Protein AF-A0A4U5MUI9-F1 (afdb_monomer_lite)

Secondary structure (DSSP, 8-state):
---GGGG--HHHHHHHHHHHHHHHHHHT-TTS-HHHHHHHHHHHHHHHHHH-HHHHHHHTTSEETTTEEHHHHHHHHHHHHHTTTHHHH--BTTB-HHHHHHHHHHTT---HHHHHHHHHHHHHHHHHHH-TTS-HHHHHHHHHHHHHHHHHH-GGGHHHHHT-EETTTEEHHHHHHHHHHHHHHHTTTGGG---TT-SS-HHHHHHHHHHT-GGG---HHHHHHHHHHHHHHHHHHHT-TTS-HHHHHHHHHHHHHHHHHHHGGGHHHHHT-EE-GGGT-EEHHHHHHHHHHHHHS--PPP----PPPPPPPP-----------------

pLDDT: mean 87.04, std 17.74, range [27.86, 98.44]

Sequence (331 aa):
MVNISLQLTGEEAIEWHAILDECNATSHNASMTSDDIVVQCSSEIKLFFKKFPDCNEKFRYFMIGGWGDFSGLFQVSIWINADFAESVIIVENGKCKLEEAILEFEATISEQSEKDALEELRAEISFCVNDASLSYEEKMANISLTFINFFKLHAAWEADIRGIDIPGFGSIDAFLDVSMQFYRIANFDELFVVSPGETDCELVVDLTAEMNNAKYNFSRSEKTMLTDFINNIRVLIAGNASLSIEAKIKAVVYQYSQLMMTGSFLKFRLREFSIGASFDFGTFGDLIDASDFGSRFPRRAPRRRAQPRPPLPCRATALLLPRSSRSSTAT

Foldseek 3Di:
DDPCLVVDDDPLNVLSVVLVVVLVVLVPDPVDDPLRSLLVSLVSVVVSCVVPVVCCLVAQFPDDPPPGGSVVSNLSNLLSLLVVLLQQLDDDPLAGLLLVLLVVVLVVDDDVVVNVLSVVLSVQLSVLSPPPVDDPLRSLLSNLVSLVVSCVVVVVCNVVQQQGARPPRGGVVSSSSNSLLSNLVVCLVQQQDADVPGLGGQVLVQLVVLLPDVVVVDDPVRSVLSVVLSVQLRCVRSVCVPDDSLRSLVSNLVSVVVSCVPPVVCVSSQQQRATPVVSPSGGVVSSNSSNVVCVVVPPDPPPDPPDPPDDDPPPDDDDDDDDDDDDDDDD

Structure (mmCIF, N/CA/C/O backbone):
data_AF-A0A4U5MUI9-F1
#
_entry.id   AF-A0A4U5MUI9-F1
#
loop_
_atom_site.group_PDB
_atom_site.id
_atom_site.type_symbol
_atom_site.label_atom_id
_atom_site.label_alt_id
_atom_site.label_comp_id
_atom_site.label_asym_id
_atom_site.label_entity_id
_atom_site.label_seq_id
_atom_site.pdbx_PDB_ins_code
_atom_site.Cartn_x
_atom_site.Cartn_y
_atom_site.Cartn_z
_atom_site.occupancy
_atom_site.B_iso_or_equiv
_atom_site.auth_seq_id
_atom_site.auth_comp_id
_atom_site.auth_asym_id
_atom_site.auth_atom_id
_atom_site.pdbx_PDB_model_num
ATOM 1 N N . MET A 1 1 ? -4.652 -27.985 -5.995 1.00 39.81 1 MET A N 1
ATOM 2 C CA . MET A 1 1 ? -4.719 -26.702 -5.265 1.00 39.81 1 MET A CA 1
ATOM 3 C C . MET A 1 1 ? -3.552 -26.682 -4.299 1.00 39.81 1 MET A C 1
ATOM 5 O O . MET A 1 1 ? -3.401 -27.670 -3.590 1.00 39.81 1 MET A O 1
ATOM 9 N N . VAL A 1 2 ? -2.690 -25.662 -4.319 1.00 47.56 2 VAL A N 1
ATOM 10 C CA . VAL A 1 2 ? -1.573 -25.598 -3.364 1.00 47.56 2 VAL A CA 1
ATOM 11 C C . VAL A 1 2 ? -2.121 -25.015 -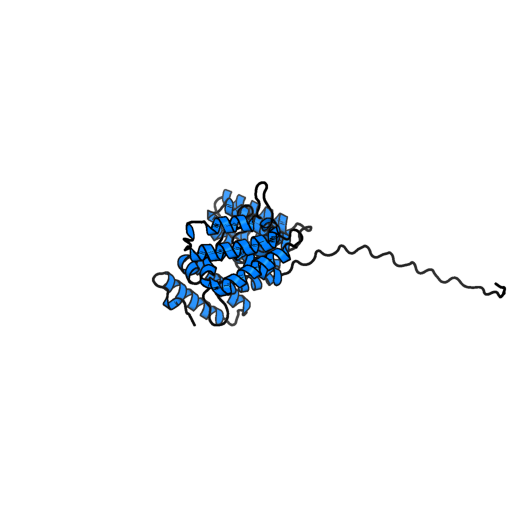2.069 1.00 47.56 2 VAL A C 1
ATOM 13 O O . VAL A 1 2 ? -2.179 -23.806 -1.902 1.00 47.56 2 VAL A O 1
ATOM 16 N N . ASN A 1 3 ? -2.581 -25.888 -1.176 1.00 67.88 3 ASN A N 1
ATOM 17 C CA . ASN A 1 3 ? -2.734 -25.503 0.215 1.00 67.88 3 ASN A CA 1
ATOM 18 C C . ASN A 1 3 ? -1.320 -25.311 0.786 1.00 67.88 3 ASN A C 1
ATOM 20 O O . ASN A 1 3 ? -0.535 -26.267 0.791 1.00 67.88 3 ASN A O 1
ATOM 24 N N . ILE A 1 4 ? -0.983 -24.096 1.227 1.00 83.81 4 ILE A N 1
ATOM 25 C CA . ILE A 1 4 ? 0.341 -23.825 1.800 1.00 83.81 4 ILE A CA 1
ATOM 26 C C . ILE A 1 4 ? 0.560 -24.587 3.111 1.00 83.81 4 ILE A C 1
ATOM 28 O O . ILE A 1 4 ? 1.713 -24.835 3.443 1.00 83.81 4 ILE A O 1
ATOM 32 N N . SER A 1 5 ? -0.504 -25.075 3.775 1.00 83.00 5 SER A N 1
ATOM 33 C CA . SER A 1 5 ? -0.431 -25.879 5.008 1.00 83.00 5 SER A CA 1
ATOM 34 C C . SER A 1 5 ? 0.583 -27.020 4.935 1.00 83.00 5 SER A C 1
ATOM 36 O O . SER A 1 5 ? 1.235 -27.319 5.926 1.00 83.00 5 SER A O 1
ATOM 38 N N . LEU A 1 6 ? 0.741 -27.664 3.771 1.00 83.19 6 LEU A N 1
ATOM 39 C CA . LEU A 1 6 ? 1.664 -28.797 3.605 1.00 83.19 6 LEU A CA 1
ATOM 40 C C . LEU A 1 6 ? 3.144 -28.386 3.540 1.00 83.19 6 LEU A C 1
ATOM 42 O O . LEU A 1 6 ? 4.018 -29.249 3.546 1.00 83.19 6 LEU A O 1
ATOM 46 N N . GLN A 1 7 ? 3.428 -27.091 3.410 1.00 87.44 7 GLN A N 1
ATOM 47 C CA . GLN A 1 7 ? 4.776 -26.529 3.300 1.00 87.44 7 GLN A CA 1
ATOM 48 C C . GLN A 1 7 ? 5.19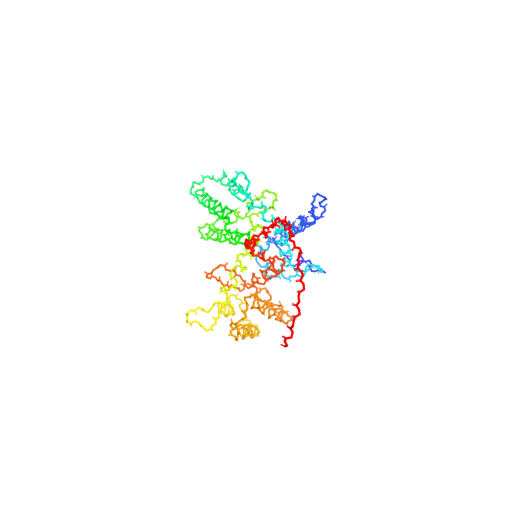3 -25.723 4.532 1.00 87.44 7 GLN A C 1
ATOM 50 O O . GLN A 1 7 ? 6.307 -25.194 4.544 1.00 87.44 7 GLN A O 1
ATOM 55 N N . LEU A 1 8 ? 4.297 -25.606 5.512 1.00 90.12 8 LEU A N 1
ATOM 56 C CA . LEU A 1 8 ? 4.518 -24.933 6.783 1.00 90.12 8 LEU A CA 1
ATOM 57 C C . LEU A 1 8 ? 4.927 -25.958 7.842 1.00 90.12 8 LEU A C 1
ATOM 59 O O . LEU A 1 8 ? 4.493 -27.112 7.811 1.00 90.12 8 LEU A O 1
ATOM 63 N N . THR A 1 9 ? 5.755 -25.535 8.788 1.00 89.25 9 THR A N 1
ATOM 64 C CA . THR A 1 9 ? 6.177 -26.340 9.939 1.00 89.25 9 THR A CA 1
ATOM 65 C C . THR A 1 9 ? 5.977 -25.534 11.226 1.00 89.25 9 THR A C 1
ATOM 67 O O . THR A 1 9 ? 5.315 -24.509 11.187 1.00 89.25 9 THR A O 1
ATOM 70 N N . GLY A 1 10 ? 6.432 -26.009 12.387 1.00 92.25 10 GLY A N 1
ATOM 71 C CA . GLY A 1 10 ? 6.550 -25.160 13.583 1.00 92.25 10 GLY A CA 1
ATOM 72 C C . GLY A 1 10 ? 5.307 -24.353 13.999 1.00 92.25 10 GLY A C 1
ATOM 73 O O . GLY A 1 10 ? 4.183 -24.858 13.999 1.00 92.25 10 GLY A O 1
ATOM 74 N N . GLU A 1 11 ? 5.553 -23.108 14.412 1.00 93.94 11 GLU A N 1
ATOM 75 C CA . GLU A 1 11 ? 4.535 -22.148 14.861 1.00 93.94 11 GLU A CA 1
ATOM 76 C C . GLU A 1 11 ? 3.700 -21.641 13.681 1.00 93.94 11 GLU A C 1
ATOM 78 O O . GLU A 1 11 ? 2.477 -21.561 13.786 1.00 93.94 11 GLU A O 1
ATOM 83 N N . GLU A 1 12 ? 4.333 -21.395 12.529 1.00 93.56 12 GLU A N 1
ATOM 84 C CA . GLU A 1 12 ? 3.659 -20.884 11.338 1.00 93.56 12 GLU A CA 1
ATOM 85 C C . GLU A 1 12 ? 2.565 -21.841 10.839 1.00 93.56 12 GLU A C 1
ATOM 87 O O . GLU A 1 12 ? 1.506 -21.407 10.389 1.00 93.56 12 GLU A O 1
ATOM 92 N N . ALA A 1 13 ? 2.764 -23.157 10.977 1.00 93.50 13 ALA A N 1
ATOM 93 C CA . ALA A 1 13 ? 1.734 -24.136 10.659 1.00 93.50 13 ALA A CA 1
ATOM 94 C C . ALA A 1 13 ? 0.551 -24.055 11.627 1.00 93.50 13 ALA A C 1
ATOM 96 O O . ALA A 1 13 ? -0.589 -24.153 11.180 1.00 93.50 13 ALA A O 1
ATOM 97 N N . ILE A 1 14 ? 0.792 -23.901 12.931 1.00 93.69 14 ILE A N 1
ATOM 98 C CA . ILE A 1 14 ? -0.278 -23.848 13.938 1.00 93.69 14 ILE A CA 1
ATOM 99 C C . ILE A 1 14 ? -1.173 -22.635 13.679 1.00 93.69 14 ILE A C 1
ATOM 101 O O . ILE A 1 14 ? -2.393 -22.781 13.601 1.00 93.69 14 ILE A O 1
ATOM 105 N N . GLU A 1 15 ? -0.575 -21.463 13.476 1.00 94.00 15 GLU A N 1
ATOM 106 C CA . GLU A 1 15 ? -1.332 -20.228 13.249 1.00 94.00 15 GLU A CA 1
ATOM 107 C C . GLU A 1 15 ? -2.057 -20.229 11.912 1.00 94.00 15 GLU A C 1
ATOM 109 O O . GLU A 1 15 ? -3.218 -19.836 11.842 1.00 94.00 15 GLU A O 1
ATOM 114 N N . TRP A 1 16 ? -1.427 -20.758 10.862 1.00 94.00 16 TRP A N 1
ATOM 115 C CA . TRP A 1 16 ? -2.094 -20.895 9.574 1.00 94.00 16 TRP A CA 1
ATOM 116 C C . TRP A 1 16 ? -3.342 -21.783 9.653 1.00 94.00 16 TRP A C 1
ATOM 118 O O . TRP A 1 16 ? -4.368 -21.453 9.063 1.00 94.00 16 TRP A O 1
ATOM 128 N N . HIS A 1 17 ? -3.295 -22.898 10.393 1.00 92.56 17 HIS A N 1
ATOM 129 C CA . HIS A 1 17 ? -4.481 -23.742 10.573 1.00 92.56 17 HIS A CA 1
ATOM 130 C C . HIS A 1 17 ? -5.572 -23.038 11.388 1.00 92.56 17 HIS A C 1
ATOM 132 O O . HIS A 1 17 ? -6.740 -23.159 11.028 1.00 92.56 17 HIS A O 1
ATOM 138 N N . ALA A 1 18 ? -5.208 -22.262 12.414 1.00 93.38 18 ALA A N 1
ATOM 139 C CA . ALA A 1 18 ? -6.174 -21.455 13.162 1.00 93.38 18 ALA A CA 1
ATOM 140 C C . ALA A 1 18 ? -6.876 -20.426 12.259 1.00 93.38 18 ALA A C 1
ATOM 142 O O . ALA A 1 18 ? -8.100 -20.321 12.287 1.00 93.38 18 ALA A O 1
ATOM 143 N N . ILE A 1 19 ? -6.120 -19.747 11.390 1.00 92.88 19 ILE A N 1
ATOM 144 C CA . ILE A 1 19 ? -6.675 -18.799 10.413 1.00 92.88 19 ILE A CA 1
ATOM 145 C C . ILE A 1 19 ? -7.599 -19.506 9.421 1.00 92.88 19 ILE A C 1
ATOM 147 O O . ILE A 1 19 ? -8.658 -18.979 9.096 1.00 92.88 19 ILE A O 1
ATOM 151 N N . LEU A 1 20 ? -7.244 -20.704 8.941 1.00 90.69 20 LEU A N 1
ATOM 152 C CA . LEU A 1 20 ? -8.129 -21.475 8.062 1.00 90.69 20 LEU A CA 1
ATOM 153 C C . LEU A 1 20 ? -9.447 -21.846 8.751 1.00 90.69 20 LEU A C 1
ATOM 155 O O . LEU A 1 20 ? -10.501 -21.751 8.122 1.00 90.69 20 LEU A O 1
ATOM 159 N N . ASP A 1 21 ? -9.401 -22.259 10.016 1.00 91.19 21 ASP A N 1
ATOM 160 C CA . ASP A 1 21 ? -10.600 -22.582 10.792 1.00 91.19 21 ASP A CA 1
ATOM 161 C C . ASP A 1 21 ? -11.480 -21.342 11.002 1.00 91.19 21 ASP A C 1
ATOM 163 O O . ASP A 1 21 ? -12.699 -21.418 10.826 1.00 91.19 21 ASP A O 1
ATOM 167 N N . GLU A 1 22 ? -10.875 -20.187 11.285 1.00 91.25 22 GLU A N 1
ATOM 168 C CA . GLU A 1 22 ? -11.585 -18.913 11.399 1.00 91.25 22 GLU A CA 1
ATOM 169 C C . GLU A 1 22 ? -12.190 -18.470 10.063 1.00 91.25 22 GLU A C 1
ATOM 171 O O . GLU A 1 22 ? -13.383 -18.186 9.995 1.00 91.25 22 GLU A O 1
ATOM 176 N N . CYS A 1 23 ? -11.421 -18.500 8.973 1.00 90.56 23 CYS A N 1
ATOM 177 C CA . CYS A 1 23 ? -11.915 -18.167 7.636 1.00 90.56 23 CYS A CA 1
ATOM 178 C C . CYS A 1 23 ? -13.076 -19.082 7.228 1.00 90.56 23 CYS A C 1
ATOM 180 O O . CYS A 1 23 ? -14.062 -18.621 6.653 1.00 90.56 23 CYS A O 1
ATOM 182 N N . ASN A 1 24 ? -12.999 -20.375 7.559 1.00 90.00 24 ASN A N 1
ATOM 183 C CA . ASN A 1 24 ? -14.095 -21.312 7.335 1.00 90.00 24 ASN A CA 1
ATOM 184 C C . ASN A 1 24 ? -15.330 -20.918 8.156 1.00 90.00 24 ASN A C 1
ATOM 186 O O . ASN A 1 24 ? -16.419 -20.817 7.591 1.00 90.00 24 ASN A O 1
ATOM 190 N N . ALA A 1 25 ? -15.182 -20.647 9.455 1.00 91.25 25 ALA A N 1
ATOM 191 C CA . ALA A 1 25 ? -16.291 -20.215 10.305 1.00 91.25 25 ALA A CA 1
ATOM 192 C C . ALA A 1 25 ? -16.944 -18.920 9.785 1.00 91.25 25 ALA A C 1
ATOM 194 O O . ALA A 1 25 ? -18.167 -18.868 9.635 1.00 91.25 25 ALA A O 1
ATOM 195 N N . THR A 1 26 ? -16.133 -17.925 9.425 1.00 91.12 26 THR A N 1
ATOM 196 C CA . THR A 1 26 ? -16.551 -16.648 8.831 1.00 91.12 26 THR A CA 1
ATOM 197 C C . THR A 1 26 ? -17.290 -16.862 7.511 1.00 91.12 26 THR A C 1
ATOM 199 O O . THR A 1 26 ? -18.374 -16.319 7.316 1.00 91.12 26 THR A O 1
ATOM 202 N N . SER A 1 27 ? -16.786 -17.733 6.632 1.00 88.50 27 SER A N 1
ATOM 203 C CA . SER A 1 27 ? -17.426 -18.029 5.340 1.00 88.50 27 SER A CA 1
ATOM 204 C C . SER A 1 27 ? -18.811 -18.679 5.461 1.00 88.50 27 SER A C 1
ATOM 206 O O . SER A 1 27 ? -19.643 -18.552 4.562 1.00 88.50 27 SER A O 1
ATOM 208 N N . HIS A 1 28 ? -19.072 -19.363 6.577 1.00 90.12 28 HIS A N 1
ATOM 209 C CA . HIS A 1 28 ? -20.359 -19.983 6.885 1.00 90.12 28 HIS A CA 1
ATOM 210 C C . HIS A 1 28 ? -21.275 -19.080 7.730 1.00 90.12 28 HIS A C 1
ATOM 212 O O . HIS A 1 28 ? -22.382 -19.498 8.086 1.00 90.12 28 HIS A O 1
ATOM 218 N N . ASN A 1 29 ? -20.855 -17.848 8.036 1.00 89.31 29 ASN A N 1
ATOM 219 C CA . ASN A 1 29 ? -21.651 -16.906 8.805 1.00 89.31 29 ASN A CA 1
ATOM 220 C C . ASN A 1 29 ? -22.731 -16.241 7.935 1.00 89.31 29 ASN A C 1
ATOM 222 O O . ASN A 1 29 ? -22.463 -15.350 7.134 1.00 89.31 29 ASN A O 1
ATOM 226 N N . ALA A 1 30 ? -23.987 -16.639 8.145 1.00 89.25 30 ALA A N 1
ATOM 227 C CA . ALA A 1 30 ? -25.129 -16.130 7.387 1.00 89.25 30 ALA A CA 1
ATOM 228 C C . ALA A 1 30 ? -25.474 -14.651 7.660 1.00 89.25 30 ALA A C 1
ATOM 230 O O . ALA A 1 30 ? -26.292 -14.090 6.932 1.00 89.25 30 ALA A O 1
ATOM 231 N N . SER A 1 31 ? -24.912 -14.027 8.704 1.00 90.75 31 SER A N 1
ATOM 232 C CA . SER A 1 31 ? -25.133 -12.602 8.991 1.00 90.75 31 SER A CA 1
ATOM 233 C C . SER A 1 31 ? -24.158 -11.674 8.268 1.00 90.75 31 SER A C 1
ATOM 235 O O . SER A 1 31 ? -24.347 -10.463 8.328 1.00 90.75 31 SER A O 1
ATOM 237 N N . MET A 1 32 ? -23.116 -12.219 7.636 1.00 89.38 32 MET A N 1
ATOM 238 C CA . MET A 1 32 ? -22.095 -11.448 6.932 1.00 89.38 32 MET A CA 1
ATOM 239 C C . MET A 1 32 ? -22.367 -11.430 5.434 1.00 89.38 32 MET A C 1
ATOM 241 O O . MET A 1 32 ? -22.844 -12.411 4.854 1.00 89.38 32 MET A O 1
ATOM 245 N N . THR A 1 33 ? -22.048 -10.312 4.792 1.00 91.00 33 THR A N 1
ATOM 246 C CA . THR A 1 33 ? -22.042 -10.253 3.333 1.00 91.00 33 THR A CA 1
ATOM 247 C C . THR A 1 33 ? -20.792 -10.938 2.781 1.00 91.00 33 THR A C 1
ATOM 249 O O . THR A 1 33 ? -19.817 -11.178 3.492 1.00 91.00 33 THR A O 1
ATOM 252 N N . SER A 1 34 ? -20.802 -11.265 1.487 1.00 90.38 34 SER A N 1
ATOM 253 C CA . SER A 1 34 ? -19.611 -11.813 0.826 1.00 90.38 34 SER A CA 1
ATOM 254 C C . SER A 1 34 ? -18.420 -10.854 0.883 1.00 90.38 34 SER A C 1
ATOM 256 O O . SER A 1 34 ? -17.288 -11.316 0.996 1.00 90.38 34 SER A O 1
ATOM 258 N N . ASP A 1 35 ? -18.679 -9.549 0.853 1.00 91.75 35 ASP A N 1
ATOM 259 C CA . ASP A 1 35 ? -17.651 -8.515 0.931 1.00 91.75 35 ASP A CA 1
ATOM 260 C C . ASP A 1 35 ? -17.011 -8.482 2.327 1.00 91.75 35 ASP A C 1
ATOM 262 O O . ASP A 1 35 ? -15.786 -8.534 2.434 1.00 91.75 35 ASP A O 1
ATOM 266 N N . ASP A 1 36 ? -17.824 -8.541 3.390 1.00 89.94 36 ASP A N 1
ATOM 267 C CA . ASP A 1 36 ? -17.333 -8.611 4.777 1.00 89.94 36 ASP A CA 1
ATOM 268 C C . ASP A 1 36 ? -16.456 -9.852 5.001 1.00 89.94 36 ASP A C 1
ATOM 270 O O . ASP A 1 36 ? -15.399 -9.781 5.628 1.00 89.94 36 ASP A O 1
ATOM 274 N N . ILE A 1 37 ? -16.874 -10.999 4.451 1.00 90.94 37 ILE A N 1
ATOM 275 C CA . ILE A 1 37 ? -16.119 -12.256 4.539 1.00 90.94 37 ILE A CA 1
ATOM 276 C C . ILE A 1 37 ? -14.747 -12.100 3.873 1.00 90.94 37 ILE A C 1
ATOM 278 O O . ILE A 1 37 ? -13.738 -12.520 4.443 1.00 90.94 37 ILE A O 1
ATOM 282 N N . VAL A 1 38 ? -14.697 -11.505 2.676 1.00 92.50 38 VAL A N 1
ATOM 283 C CA . VAL A 1 38 ? -13.443 -11.297 1.937 1.00 92.50 38 VAL A CA 1
ATOM 284 C C . VAL A 1 38 ? -12.514 -10.363 2.701 1.00 92.50 38 VAL A C 1
ATOM 286 O O . VAL A 1 38 ? -11.338 -10.693 2.851 1.00 92.50 38 VAL A O 1
ATOM 289 N N . VAL A 1 39 ? -13.028 -9.240 3.207 1.00 92.88 39 VAL A N 1
ATOM 290 C CA . VAL A 1 39 ? -12.234 -8.257 3.956 1.00 92.88 39 VAL A CA 1
ATOM 291 C C . VAL A 1 39 ? -11.662 -8.872 5.231 1.00 92.88 39 VAL A C 1
ATOM 293 O O . VAL A 1 39 ? -10.456 -8.774 5.464 1.00 92.88 39 VAL A O 1
ATOM 296 N N . GLN A 1 40 ? -12.481 -9.579 6.016 1.00 91.50 40 GLN A N 1
ATOM 297 C CA . GLN A 1 40 ? -12.020 -10.198 7.259 1.00 91.50 40 GLN A CA 1
ATOM 298 C C . GLN A 1 40 ? -10.978 -11.295 6.999 1.00 91.50 40 GLN A C 1
ATOM 300 O O . GLN A 1 40 ? -9.892 -11.256 7.574 1.00 91.50 40 GLN A O 1
ATOM 305 N N . CYS A 1 41 ? -11.248 -12.232 6.081 1.00 92.38 41 CYS A N 1
ATOM 306 C CA . CYS A 1 41 ? -10.291 -13.300 5.767 1.00 92.38 41 CYS A CA 1
ATOM 307 C C . CYS A 1 41 ? -8.979 -12.737 5.196 1.00 92.38 41 CYS A C 1
ATOM 309 O O . CYS A 1 41 ? -7.893 -13.217 5.518 1.00 92.38 41 CYS A O 1
ATOM 311 N N . SER A 1 42 ? -9.069 -11.707 4.348 1.00 94.00 42 SER A N 1
ATOM 312 C CA . SER A 1 42 ? -7.909 -10.999 3.802 1.00 94.00 42 SER A CA 1
ATOM 313 C C . SER A 1 42 ? -7.060 -10.370 4.910 1.00 94.00 42 SER A C 1
ATOM 315 O O . SER A 1 42 ? -5.840 -10.536 4.902 1.00 94.00 42 SER A O 1
ATOM 317 N N . SER A 1 43 ? -7.695 -9.699 5.876 1.00 91.94 43 SER A N 1
ATOM 318 C CA . SER A 1 43 ? -7.022 -9.073 7.018 1.00 91.94 43 SER A CA 1
ATOM 319 C C . SER A 1 43 ? -6.247 -10.091 7.859 1.00 91.94 43 SER A C 1
ATOM 321 O O . SER A 1 43 ? -5.048 -9.911 8.077 1.00 91.94 43 SER A O 1
ATOM 323 N N . GLU A 1 44 ? -6.875 -11.204 8.247 1.00 92.38 44 GLU A N 1
ATOM 324 C CA . GLU A 1 44 ? -6.220 -12.250 9.051 1.00 92.38 44 GLU A CA 1
ATOM 325 C C . GLU A 1 44 ? -5.008 -12.862 8.330 1.00 92.38 44 GLU A C 1
ATOM 327 O O . GLU A 1 44 ? -3.917 -13.008 8.891 1.00 92.38 44 GLU A O 1
ATOM 332 N N . ILE A 1 45 ? -5.146 -13.146 7.032 1.00 94.00 45 ILE A N 1
ATOM 333 C CA . ILE A 1 45 ? -4.041 -13.678 6.223 1.00 94.00 45 ILE A CA 1
ATOM 334 C C . ILE A 1 45 ? -2.916 -12.640 6.060 1.00 94.00 45 ILE A C 1
ATOM 336 O O . ILE A 1 45 ? -1.731 -12.993 6.076 1.00 94.00 45 ILE A O 1
ATOM 340 N N . LYS A 1 46 ? -3.251 -11.352 5.917 1.00 93.25 46 LYS A N 1
ATOM 341 C CA . LYS A 1 46 ? -2.263 -10.264 5.850 1.00 93.25 46 LYS A CA 1
ATOM 342 C C . LYS A 1 46 ? -1.479 -10.162 7.164 1.00 93.25 46 LYS A C 1
ATOM 344 O O . LYS A 1 46 ? -0.253 -10.034 7.123 1.00 93.25 46 LYS A O 1
ATOM 349 N N . LEU A 1 47 ? -2.151 -10.275 8.314 1.00 91.56 47 LEU A N 1
ATOM 350 C CA . LEU A 1 47 ? -1.512 -10.289 9.635 1.00 91.56 47 LEU A CA 1
ATOM 351 C C . LEU A 1 47 ? -0.556 -11.476 9.796 1.00 91.56 47 LEU A C 1
ATOM 353 O O . LEU A 1 47 ? 0.569 -11.291 10.264 1.00 91.56 47 LEU A O 1
ATOM 357 N N . PHE A 1 48 ? -0.936 -12.661 9.315 1.00 94.50 48 PHE A N 1
ATOM 358 C CA . PHE A 1 48 ? -0.046 -13.824 9.280 1.00 94.50 48 PHE A CA 1
ATOM 359 C C . PHE A 1 48 ? 1.242 -13.558 8.495 1.00 94.50 48 PHE A C 1
ATOM 361 O O . PHE A 1 48 ? 2.338 -13.810 8.993 1.00 94.50 48 PHE A O 1
ATOM 368 N N . PHE A 1 49 ? 1.146 -12.992 7.290 1.00 94.69 49 PHE A N 1
ATOM 369 C CA . PHE A 1 49 ? 2.332 -12.648 6.499 1.00 94.69 49 PHE A CA 1
ATOM 370 C C . PHE A 1 49 ? 3.177 -11.532 7.114 1.00 94.69 49 PHE A C 1
ATOM 372 O O . PHE A 1 49 ? 4.396 -11.533 6.937 1.00 94.69 49 PHE A O 1
ATOM 379 N N . LYS A 1 50 ? 2.568 -10.615 7.872 1.00 92.31 50 LYS A N 1
ATOM 380 C CA . LYS A 1 50 ? 3.310 -9.622 8.657 1.00 92.31 50 LYS A CA 1
ATOM 381 C C . LYS A 1 50 ? 4.085 -10.281 9.802 1.00 92.31 50 LYS A C 1
ATOM 383 O O . LYS A 1 50 ? 5.225 -9.900 10.054 1.00 92.31 50 LYS A O 1
ATOM 388 N N . LYS A 1 51 ? 3.489 -11.274 10.471 1.00 94.06 51 LYS A N 1
ATOM 389 C CA . LYS A 1 51 ? 4.121 -12.006 11.577 1.00 94.06 51 LYS A CA 1
ATOM 390 C C . LYS A 1 51 ? 5.208 -12.981 11.109 1.00 94.06 51 LYS A C 1
ATOM 392 O O . LYS A 1 51 ? 6.222 -13.118 11.790 1.00 94.06 51 LYS A O 1
ATOM 397 N N . PHE A 1 52 ? 5.038 -13.606 9.944 1.00 95.38 52 PHE A N 1
ATOM 398 C CA . PHE A 1 52 ? 6.001 -14.545 9.359 1.00 95.38 52 PHE A CA 1
ATOM 399 C C . PHE A 1 52 ? 6.526 -14.045 7.998 1.00 95.38 52 PHE A C 1
ATOM 401 O O . PHE A 1 52 ? 6.061 -14.509 6.948 1.00 95.38 52 PHE A O 1
ATOM 408 N N . PRO A 1 53 ? 7.525 -13.137 7.978 1.00 92.94 53 PRO A N 1
ATOM 409 C CA . PRO A 1 53 ? 8.066 -12.564 6.742 1.00 92.94 53 PRO A CA 1
ATOM 410 C C . PRO A 1 53 ? 8.592 -13.604 5.743 1.00 92.94 53 PRO A C 1
ATOM 412 O O . PRO A 1 53 ? 8.377 -13.457 4.542 1.00 92.94 53 PRO A O 1
ATOM 415 N N . ASP A 1 54 ? 9.194 -14.696 6.221 1.00 92.69 54 ASP A N 1
ATOM 416 C CA . ASP A 1 54 ? 9.669 -15.792 5.362 1.00 92.69 54 ASP A CA 1
ATOM 417 C C . ASP A 1 54 ? 8.506 -16.481 4.622 1.00 92.69 54 ASP A C 1
ATOM 419 O O . ASP A 1 54 ? 8.626 -16.883 3.460 1.00 92.69 54 ASP A O 1
ATOM 423 N N . CYS A 1 55 ? 7.343 -16.594 5.277 1.00 94.06 55 CYS A N 1
ATOM 424 C CA . CYS A 1 55 ? 6.131 -17.107 4.644 1.00 94.06 55 CYS A CA 1
ATOM 425 C C . CYS A 1 55 ? 5.590 -16.117 3.611 1.00 94.06 55 CYS A C 1
ATOM 427 O O . CYS A 1 55 ? 5.173 -16.540 2.533 1.00 94.06 55 CYS A O 1
ATOM 429 N N . ASN A 1 56 ? 5.633 -14.814 3.900 1.00 94.00 56 ASN A N 1
ATOM 430 C CA . ASN A 1 56 ? 5.265 -13.781 2.935 1.00 94.00 56 ASN A CA 1
ATOM 431 C C . ASN A 1 56 ? 6.140 -13.867 1.672 1.00 94.00 56 ASN A C 1
ATOM 433 O O . ASN A 1 56 ? 5.611 -13.966 0.565 1.00 94.00 56 ASN A O 1
ATOM 437 N N . GLU A 1 57 ? 7.467 -13.926 1.830 1.00 91.88 57 GLU A N 1
ATOM 438 C CA . GLU A 1 57 ? 8.410 -14.076 0.713 1.00 91.88 57 GLU A CA 1
ATOM 439 C C . GLU A 1 57 ? 8.104 -15.296 -0.150 1.00 91.88 57 GLU A C 1
ATOM 441 O O . GLU A 1 57 ? 8.062 -15.218 -1.383 1.00 91.88 57 GLU A O 1
ATOM 446 N N . LYS A 1 58 ? 7.829 -16.424 0.499 1.00 91.00 58 LYS A N 1
ATOM 447 C CA . LYS A 1 58 ? 7.609 -17.686 -0.195 1.00 91.00 58 LYS A CA 1
ATOM 448 C C . LYS A 1 58 ? 6.233 -17.786 -0.850 1.00 91.00 58 LYS A C 1
ATOM 450 O O . LYS A 1 58 ? 6.130 -18.363 -1.932 1.00 91.00 58 LYS A O 1
ATOM 455 N N . PHE A 1 59 ? 5.182 -17.274 -0.210 1.00 91.94 59 PHE A N 1
ATOM 456 C CA . PHE A 1 59 ? 3.801 -17.632 -0.545 1.00 91.94 59 PHE A CA 1
ATOM 457 C C . PHE A 1 59 ? 2.926 -16.484 -1.045 1.00 91.94 59 PHE A C 1
ATOM 459 O O . PHE A 1 59 ? 1.895 -16.779 -1.642 1.00 91.94 59 PHE A O 1
ATOM 466 N N . ARG A 1 60 ? 3.306 -15.205 -0.900 1.00 92.31 60 ARG A N 1
ATOM 467 C CA . ARG A 1 60 ? 2.443 -14.052 -1.260 1.00 92.31 60 ARG A CA 1
ATOM 468 C C . ARG A 1 60 ? 1.851 -14.114 -2.673 1.00 92.31 60 ARG A C 1
ATOM 470 O O . ARG A 1 60 ? 0.732 -13.661 -2.901 1.00 92.31 60 ARG A O 1
ATOM 477 N N . TYR A 1 61 ? 2.587 -14.696 -3.619 1.00 90.94 61 TYR A N 1
ATOM 478 C CA . TYR A 1 61 ? 2.175 -14.825 -5.021 1.00 90.94 61 TYR A CA 1
ATOM 479 C C . TYR A 1 61 ? 1.802 -16.260 -5.434 1.00 90.94 61 TYR A C 1
ATOM 481 O O . TYR A 1 61 ? 1.768 -16.577 -6.624 1.00 90.94 61 TYR A O 1
ATOM 489 N N . PHE A 1 62 ? 1.540 -17.148 -4.472 1.00 89.00 62 PHE A N 1
ATOM 490 C CA . PHE A 1 62 ? 1.010 -18.481 -4.754 1.00 89.00 62 PHE A CA 1
ATOM 491 C C . PHE A 1 62 ? -0.476 -18.405 -5.089 1.00 89.00 62 PHE A C 1
ATOM 493 O O . PHE A 1 62 ? -1.239 -17.694 -4.440 1.00 89.00 62 PHE A O 1
ATOM 500 N N . MET A 1 63 ? -0.888 -19.188 -6.086 1.00 86.50 63 MET A N 1
ATOM 501 C CA . MET A 1 63 ? -2.282 -19.248 -6.514 1.00 86.50 63 MET A CA 1
ATOM 502 C C . MET A 1 63 ? -3.176 -19.887 -5.443 1.00 86.50 63 MET A C 1
ATOM 504 O O . MET A 1 63 ? -2.997 -21.054 -5.079 1.00 86.50 63 MET A O 1
ATOM 508 N N . ILE A 1 64 ? -4.194 -19.146 -5.019 1.00 83.38 64 ILE A N 1
ATOM 509 C CA . ILE A 1 64 ? -5.316 -19.597 -4.203 1.00 83.38 64 ILE A CA 1
ATOM 510 C C . ILE A 1 64 ? -6.388 -20.150 -5.144 1.00 83.38 64 ILE A C 1
ATOM 512 O O . ILE A 1 64 ? -7.140 -19.417 -5.793 1.00 83.38 64 ILE A O 1
ATOM 516 N N . GLY A 1 65 ? -6.454 -21.475 -5.256 1.00 77.25 65 GLY A N 1
ATOM 517 C CA . GLY A 1 65 ? -7.422 -22.109 -6.150 1.00 77.25 65 GLY A CA 1
ATOM 518 C C . GLY A 1 65 ? -7.279 -21.635 -7.596 1.00 77.25 65 GLY A C 1
ATOM 519 O O . GLY A 1 65 ? -6.188 -21.667 -8.161 1.00 77.25 65 GLY A O 1
ATOM 520 N N . GLY A 1 66 ? -8.401 -21.236 -8.195 1.00 76.38 66 GLY A N 1
ATOM 521 C CA . GLY A 1 66 ? -8.450 -20.581 -9.507 1.00 76.38 66 GLY A CA 1
ATOM 522 C C . GLY A 1 66 ? -8.750 -19.080 -9.440 1.00 76.38 66 GLY A C 1
ATOM 523 O O . GLY A 1 66 ? -9.092 -18.509 -10.467 1.00 76.38 66 GLY A O 1
ATOM 524 N N . TRP A 1 67 ? -8.695 -18.468 -8.252 1.00 75.62 67 TRP A N 1
ATOM 525 C CA . TRP A 1 67 ? -9.194 -17.106 -8.016 1.00 75.62 67 TRP A CA 1
ATOM 526 C C . TRP A 1 67 ? -8.127 -16.027 -8.225 1.00 75.62 67 TRP A C 1
ATOM 528 O O . TRP A 1 67 ? -8.433 -14.941 -8.701 1.00 75.62 67 TRP A O 1
ATOM 538 N N . GLY A 1 68 ? -6.873 -16.325 -7.897 1.00 87.06 68 GLY A N 1
ATOM 539 C CA . GLY A 1 68 ? -5.777 -15.359 -7.922 1.00 87.06 68 GLY A CA 1
ATOM 540 C C . GLY A 1 68 ? -4.688 -15.775 -6.946 1.00 87.06 68 GLY A C 1
ATOM 541 O O . GLY A 1 68 ? -4.655 -16.933 -6.540 1.00 87.06 68 GLY A O 1
ATOM 542 N N . ASP A 1 69 ? -3.813 -14.851 -6.566 1.00 91.75 69 ASP A N 1
ATOM 543 C CA . ASP A 1 69 ? -2.842 -15.036 -5.484 1.00 91.75 69 ASP A CA 1
ATOM 544 C C . ASP A 1 69 ? -3.225 -14.217 -4.235 1.00 91.75 69 ASP A C 1
ATOM 546 O O . ASP A 1 69 ? -4.196 -13.457 -4.262 1.00 91.75 69 ASP A O 1
ATOM 550 N N . PHE A 1 70 ? -2.498 -14.381 -3.124 1.00 93.19 70 PHE A N 1
ATOM 551 C CA . PHE A 1 70 ? -2.789 -13.638 -1.887 1.00 93.19 70 PHE A CA 1
ATOM 552 C C . PHE A 1 70 ? -2.627 -12.129 -2.054 1.00 93.19 70 PHE A C 1
ATOM 554 O O . PHE A 1 70 ? -3.422 -11.371 -1.509 1.00 93.19 70 PHE A O 1
ATOM 561 N N . SER A 1 71 ? -1.659 -11.678 -2.855 1.00 92.81 71 SER A N 1
ATOM 562 C CA . SER A 1 71 ? -1.543 -10.257 -3.189 1.00 92.81 71 SER A CA 1
ATOM 563 C C . SER A 1 71 ? -2.809 -9.733 -3.872 1.00 92.81 71 SER A C 1
ATOM 565 O O . SER A 1 71 ? -3.271 -8.648 -3.537 1.00 92.81 71 SER A O 1
ATOM 567 N N . GLY A 1 72 ? -3.384 -10.500 -4.801 1.00 93.44 72 GLY A N 1
ATOM 568 C CA . GLY A 1 72 ? -4.653 -10.173 -5.444 1.00 93.44 72 GLY A CA 1
ATOM 569 C C . GLY A 1 72 ? -5.823 -10.136 -4.460 1.00 93.44 72 GLY A C 1
ATOM 570 O O . GLY A 1 72 ? -6.633 -9.217 -4.532 1.00 93.44 72 GLY A O 1
ATOM 571 N N . LEU A 1 73 ? -5.887 -11.077 -3.511 1.00 93.56 73 LEU A N 1
ATOM 572 C CA . LEU A 1 73 ? -6.887 -11.060 -2.436 1.00 93.56 73 LEU A CA 1
ATOM 573 C C . LEU A 1 73 ? -6.799 -9.773 -1.601 1.00 93.56 73 LEU A C 1
ATOM 575 O O . LEU A 1 73 ? -7.822 -9.129 -1.372 1.00 93.56 73 LEU A O 1
ATOM 579 N N . PHE A 1 74 ? -5.588 -9.362 -1.214 1.00 95.00 74 PHE A N 1
ATOM 580 C CA . PHE A 1 74 ? -5.387 -8.121 -0.463 1.00 95.00 74 PHE A CA 1
ATOM 581 C C . PHE A 1 74 ? -5.859 -6.901 -1.258 1.00 95.00 74 PHE A C 1
ATOM 583 O O . PHE A 1 74 ? -6.571 -6.060 -0.720 1.00 95.00 74 PHE A O 1
ATOM 590 N N . GLN A 1 75 ? -5.547 -6.835 -2.556 1.00 94.94 75 GLN A N 1
ATOM 591 C CA . GLN A 1 75 ? -6.018 -5.741 -3.411 1.00 94.94 75 GLN A CA 1
ATOM 592 C C . GLN A 1 75 ? -7.546 -5.713 -3.546 1.00 94.94 75 GLN A C 1
ATOM 594 O O . GLN A 1 75 ? -8.143 -4.643 -3.477 1.00 94.94 75 GLN A O 1
ATOM 599 N N . VAL A 1 76 ? -8.199 -6.873 -3.657 1.00 94.50 76 VAL A N 1
ATOM 600 C CA . VAL A 1 76 ? -9.669 -6.952 -3.672 1.00 94.50 76 VAL A CA 1
ATOM 601 C C . VAL A 1 76 ? -10.266 -6.414 -2.370 1.00 94.50 76 VAL A C 1
ATOM 603 O O . VAL A 1 76 ? -11.216 -5.637 -2.423 1.00 94.50 76 VAL A O 1
ATOM 606 N N . SER A 1 77 ? -9.693 -6.765 -1.217 1.00 94.94 77 SER A N 1
ATOM 607 C CA . SER A 1 77 ? -10.124 -6.219 0.076 1.00 94.94 77 SER A CA 1
ATOM 608 C C . SER A 1 77 ? -9.991 -4.695 0.133 1.00 94.94 77 SER A C 1
ATOM 610 O O . SER A 1 77 ? -10.876 -4.029 0.664 1.00 94.94 77 SER A O 1
ATOM 612 N N . ILE A 1 78 ? -8.922 -4.129 -0.436 1.00 96.50 78 ILE A N 1
ATOM 613 C CA . ILE A 1 78 ? -8.740 -2.673 -0.525 1.00 96.50 78 ILE A CA 1
ATOM 614 C C . ILE A 1 78 ? -9.826 -2.046 -1.405 1.00 96.50 78 ILE A C 1
ATOM 616 O O . ILE A 1 78 ? -10.369 -1.005 -1.047 1.00 96.50 78 ILE A O 1
ATOM 620 N N . TRP A 1 79 ? -10.178 -2.666 -2.536 1.00 95.19 79 TRP A N 1
ATOM 621 C CA . TRP A 1 79 ? -11.241 -2.150 -3.407 1.00 95.19 79 TRP A CA 1
ATOM 622 C C . TRP A 1 79 ? -12.605 -2.161 -2.726 1.00 95.19 79 TRP A C 1
ATOM 624 O O . TRP A 1 79 ? -13.322 -1.173 -2.823 1.00 95.19 79 TRP A O 1
ATOM 634 N N . ILE A 1 80 ? -12.938 -3.240 -2.014 1.00 94.44 80 ILE A N 1
ATOM 635 C CA . ILE A 1 80 ? -14.179 -3.325 -1.236 1.00 94.44 80 ILE A CA 1
ATOM 636 C C . ILE A 1 80 ? -14.212 -2.202 -0.194 1.00 94.44 80 ILE A C 1
ATOM 638 O O . ILE A 1 80 ? -15.167 -1.433 -0.140 1.00 94.44 80 ILE A O 1
ATOM 642 N N . ASN A 1 81 ? -13.140 -2.042 0.588 1.00 95.38 81 ASN A N 1
ATOM 643 C CA . ASN A 1 81 ? -13.070 -0.995 1.608 1.00 95.38 81 ASN A CA 1
ATOM 644 C C . ASN A 1 81 ? -13.138 0.420 1.012 1.00 95.38 81 ASN A C 1
ATOM 646 O O . ASN A 1 81 ? -13.694 1.326 1.636 1.00 95.38 81 ASN A O 1
ATOM 650 N N . ALA A 1 82 ? -12.618 0.629 -0.199 1.00 95.12 82 ALA A N 1
ATOM 651 C CA . ALA A 1 82 ? -12.650 1.928 -0.862 1.00 95.12 82 ALA A CA 1
ATOM 652 C C . ALA A 1 82 ? -14.073 2.438 -1.138 1.00 95.12 82 ALA A C 1
ATOM 654 O O . ALA A 1 82 ? -14.294 3.648 -1.068 1.00 95.12 82 ALA A O 1
ATOM 655 N N . ASP A 1 83 ? -15.044 1.547 -1.359 1.00 91.31 83 ASP A N 1
ATOM 656 C CA . ASP A 1 83 ? -16.451 1.927 -1.546 1.00 91.31 83 ASP A CA 1
ATOM 657 C C . ASP A 1 83 ? -17.084 2.522 -0.272 1.00 91.31 83 ASP A C 1
ATOM 659 O O . ASP A 1 83 ? -18.052 3.283 -0.352 1.00 91.31 83 ASP A O 1
ATOM 663 N N . PHE A 1 84 ? -16.515 2.234 0.904 1.00 91.44 84 PHE A N 1
ATOM 664 C CA . PHE A 1 84 ? -17.039 2.670 2.204 1.00 91.44 84 PHE A CA 1
ATOM 665 C C . PHE A 1 84 ? -16.153 3.700 2.916 1.00 91.44 84 PHE A C 1
ATOM 667 O O . PHE A 1 84 ? -16.619 4.373 3.842 1.00 91.44 84 PHE A O 1
ATOM 674 N N . ALA A 1 85 ? -14.903 3.874 2.478 1.00 95.19 85 ALA A N 1
ATOM 675 C CA . ALA A 1 85 ? -13.906 4.705 3.152 1.00 95.19 85 ALA A CA 1
ATOM 676 C C . ALA A 1 85 ? -14.283 6.196 3.227 1.00 95.19 85 ALA A C 1
ATOM 678 O O . ALA A 1 85 ? -13.860 6.885 4.152 1.00 95.19 85 ALA A O 1
ATOM 679 N N . GLU A 1 86 ? -15.110 6.716 2.310 1.00 94.94 86 GLU A N 1
ATOM 680 C CA . GLU A 1 86 ? -15.613 8.100 2.400 1.00 94.94 86 GLU A CA 1
ATOM 681 C C . GLU A 1 86 ? -16.407 8.328 3.698 1.00 94.94 86 GLU A C 1
ATOM 683 O O . GLU A 1 86 ? -16.265 9.374 4.326 1.00 94.94 86 GLU A O 1
ATOM 688 N N . SER A 1 87 ? -17.152 7.323 4.176 1.00 94.31 87 SER A N 1
ATOM 689 C CA . SER A 1 87 ? -17.954 7.426 5.406 1.00 94.31 87 SER A CA 1
ATOM 690 C C . SER A 1 87 ? -17.132 7.603 6.686 1.00 94.31 87 SER A C 1
ATOM 692 O O . SER A 1 87 ? -17.654 8.096 7.684 1.00 94.31 87 SER A O 1
ATOM 694 N N . VAL A 1 88 ? -15.851 7.230 6.659 1.00 96.88 88 VAL A N 1
ATOM 695 C CA . VAL A 1 88 ? -14.934 7.337 7.802 1.00 96.88 88 VAL A CA 1
ATOM 696 C C . VAL A 1 88 ? -14.550 8.793 8.079 1.00 96.88 88 VAL A C 1
ATOM 698 O O . VAL A 1 88 ? -14.315 9.161 9.229 1.00 96.88 88 VAL A O 1
ATOM 701 N N . ILE A 1 89 ? -14.532 9.628 7.035 1.00 96.00 89 ILE A N 1
ATOM 702 C CA . ILE A 1 89 ? -14.060 11.019 7.091 1.00 96.00 89 ILE A CA 1
ATOM 703 C C . ILE A 1 89 ? -15.172 12.057 6.885 1.00 96.00 89 ILE A C 1
ATOM 705 O O . ILE A 1 89 ? -14.901 13.257 6.821 1.00 96.00 89 ILE A O 1
ATOM 709 N N . ILE A 1 90 ? -16.431 11.620 6.773 1.00 93.12 90 ILE A N 1
ATOM 710 C CA . ILE A 1 90 ? -17.583 12.527 6.788 1.00 93.12 90 ILE A CA 1
ATOM 711 C C . ILE A 1 90 ? -17.739 13.094 8.199 1.00 93.12 90 ILE A C 1
ATOM 713 O O . ILE A 1 90 ? -17.780 12.356 9.180 1.00 93.12 90 ILE A O 1
ATOM 717 N N . VAL A 1 91 ? -17.838 14.419 8.286 1.00 91.50 91 VAL A N 1
ATOM 718 C CA . VAL A 1 91 ? -18.003 15.137 9.551 1.00 91.50 91 VAL A CA 1
ATOM 719 C C . VAL A 1 91 ? -19.485 15.206 9.915 1.00 91.50 91 VAL A C 1
ATOM 721 O O . VAL A 1 91 ? -20.270 15.873 9.237 1.00 91.50 91 VAL A O 1
ATOM 724 N N . GLU A 1 92 ? -19.855 14.571 11.023 1.00 87.94 92 GLU A N 1
ATOM 725 C CA . GLU A 1 92 ? -21.183 14.636 11.632 1.00 87.94 92 GLU A CA 1
ATOM 726 C C . GLU A 1 92 ? -21.049 15.190 13.054 1.00 87.94 92 GLU A C 1
ATOM 728 O O . GLU A 1 92 ? -20.169 14.806 13.813 1.00 87.94 92 GLU A O 1
ATOM 733 N N . ASN A 1 93 ? -21.884 16.162 13.433 1.00 85.25 93 ASN A N 1
ATOM 734 C CA . ASN A 1 93 ? -21.806 16.817 14.753 1.00 85.25 93 ASN A CA 1
ATOM 735 C C . ASN A 1 93 ? -20.415 17.395 15.113 1.00 85.25 93 ASN A C 1
ATOM 737 O O . ASN A 1 93 ? -20.093 17.569 16.287 1.00 85.25 93 ASN A O 1
ATOM 741 N N . GLY A 1 94 ? -19.616 17.748 14.101 1.00 86.25 94 GLY A N 1
ATOM 742 C CA . GLY A 1 94 ? -18.320 18.410 14.258 1.00 86.25 94 GLY A CA 1
ATOM 743 C C . GLY A 1 94 ? -17.102 17.485 14.309 1.00 86.25 94 GLY A C 1
ATOM 744 O O . GLY A 1 94 ? -16.000 18.010 14.434 1.00 86.25 94 GLY A O 1
ATOM 745 N N . LYS A 1 95 ? -17.269 16.159 14.194 1.00 89.62 95 LYS A N 1
ATOM 746 C CA . LYS A 1 95 ? -16.167 15.184 14.091 1.00 89.62 95 LYS A CA 1
ATOM 747 C C . LYS A 1 95 ? -16.477 14.113 13.048 1.00 89.62 95 LYS A C 1
ATOM 749 O O . LYS A 1 95 ? -17.640 13.879 12.733 1.00 89.62 95 LYS A O 1
ATOM 754 N N . CYS A 1 96 ? -15.451 13.477 12.499 1.00 95.38 96 CYS A N 1
ATOM 755 C CA . CYS A 1 96 ? -15.607 12.253 11.715 1.00 95.38 96 CYS A CA 1
ATOM 756 C C . CYS A 1 96 ? -15.301 10.997 12.546 1.00 95.38 96 CYS A C 1
ATOM 758 O O . CYS A 1 96 ? -14.693 11.076 13.615 1.00 95.38 96 CYS A O 1
ATOM 760 N N . LYS A 1 97 ? -15.682 9.820 12.036 1.00 96.88 97 LYS A N 1
ATOM 761 C CA . LYS A 1 97 ? -15.499 8.536 12.736 1.00 96.88 97 LYS A CA 1
ATOM 762 C C . LYS A 1 97 ? -14.037 8.220 13.047 1.00 96.88 97 LYS A C 1
ATOM 764 O O . LYS A 1 97 ? -13.749 7.608 14.069 1.00 96.88 97 LYS A O 1
ATOM 769 N N . LEU A 1 98 ? -13.113 8.634 12.177 1.00 97.38 98 LEU A N 1
ATOM 770 C CA . LEU A 1 98 ? -11.678 8.464 12.411 1.00 97.38 98 LEU A CA 1
ATOM 771 C C . LEU A 1 98 ? -11.206 9.251 13.641 1.00 97.38 98 LEU A C 1
ATOM 773 O O . LEU A 1 98 ? -10.471 8.725 14.471 1.00 97.38 98 LEU A O 1
ATOM 777 N N . GLU A 1 99 ? -11.657 10.501 13.780 1.00 96.56 99 GLU A N 1
ATOM 778 C CA . GLU A 1 99 ? -11.346 11.329 14.950 1.00 96.56 99 GLU A CA 1
ATOM 779 C C . GLU A 1 99 ? -11.964 10.752 16.229 1.00 96.56 99 GLU A C 1
ATOM 781 O O . GLU A 1 99 ? -11.342 10.815 17.289 1.00 96.56 99 GLU A O 1
ATOM 786 N N . GLU A 1 100 ? -13.178 10.203 16.142 1.00 96.12 100 GLU A N 1
ATOM 787 C CA . GLU A 1 100 ? -13.857 9.555 17.269 1.00 96.12 100 GLU A CA 1
ATOM 788 C C . GLU A 1 100 ? -13.109 8.302 17.735 1.00 96.12 100 GLU A C 1
ATOM 790 O O . GLU A 1 100 ? -12.818 8.188 18.923 1.00 96.12 100 GLU A O 1
ATOM 795 N N . ALA A 1 101 ? -12.706 7.427 16.811 1.00 97.06 101 ALA A N 1
ATOM 796 C CA . ALA A 1 101 ? -11.963 6.210 17.132 1.00 97.06 101 ALA A CA 1
ATOM 797 C C . ALA A 1 101 ? -10.617 6.511 17.821 1.00 97.06 101 ALA A C 1
ATOM 799 O O . ALA A 1 101 ? -10.271 5.897 18.832 1.00 97.06 101 ALA A O 1
ATOM 800 N N . ILE A 1 102 ? -9.875 7.514 17.331 1.00 97.00 102 ILE A N 1
ATOM 801 C CA . ILE A 1 102 ? -8.614 7.941 17.961 1.00 97.00 102 ILE A CA 1
ATOM 802 C C . ILE A 1 102 ? -8.870 8.545 19.349 1.00 97.00 102 ILE A C 1
ATOM 804 O O . ILE A 1 102 ? -8.104 8.291 20.275 1.00 97.00 102 ILE A O 1
ATOM 808 N N . LEU A 1 103 ? -9.944 9.322 19.522 1.00 95.62 103 LEU A N 1
ATOM 809 C CA . LEU A 1 103 ? -10.296 9.925 20.811 1.00 95.62 103 LEU A CA 1
ATOM 810 C C . LEU A 1 103 ? -10.679 8.866 21.857 1.00 95.62 103 LEU A C 1
ATOM 812 O O . LEU A 1 103 ? -10.340 9.003 23.032 1.00 95.62 103 LEU A O 1
ATOM 816 N N . GLU A 1 104 ? -11.384 7.814 21.448 1.00 95.38 104 GLU A N 1
ATOM 817 C CA . GLU A 1 104 ? -11.703 6.689 22.329 1.00 95.38 104 GLU A CA 1
ATOM 818 C C . GLU A 1 104 ? -10.441 5.933 22.755 1.00 95.38 104 GLU A C 1
ATOM 820 O O . GLU A 1 104 ? -10.283 5.624 23.938 1.00 95.38 104 GLU A O 1
ATOM 825 N N . PHE A 1 105 ? -9.506 5.705 21.829 1.00 95.12 105 PHE A N 1
ATOM 826 C CA . PHE A 1 105 ? -8.208 5.112 22.147 1.00 95.12 105 PHE A CA 1
ATOM 827 C C . PHE A 1 105 ? -7.389 5.999 23.097 1.00 95.12 105 PHE A C 1
ATOM 829 O O . PHE A 1 105 ? -6.890 5.516 24.113 1.00 95.12 105 PHE A O 1
ATOM 836 N N . GLU A 1 106 ? -7.319 7.306 22.836 1.00 94.88 106 GLU A N 1
ATOM 837 C CA . GLU A 1 106 ? -6.649 8.306 23.681 1.00 94.88 106 GLU A CA 1
ATOM 838 C C . GLU A 1 106 ? -7.149 8.267 25.137 1.00 94.88 106 GLU A C 1
ATOM 840 O O . GLU A 1 106 ? -6.366 8.411 26.079 1.00 94.88 106 GLU A O 1
ATOM 845 N N . ALA A 1 107 ? -8.443 8.005 25.355 1.00 94.06 107 ALA A N 1
ATOM 846 C CA . ALA A 1 107 ? -9.018 7.883 26.694 1.00 94.06 107 ALA A CA 1
ATOM 847 C C . ALA A 1 107 ? -8.469 6.681 27.490 1.00 94.06 107 ALA A C 1
ATOM 849 O O . ALA A 1 107 ? -8.530 6.691 28.723 1.00 94.06 107 ALA A O 1
ATOM 850 N N . THR A 1 108 ? -7.917 5.670 26.811 1.00 92.88 108 THR A N 1
ATOM 851 C CA . THR A 1 108 ? -7.272 4.501 27.438 1.00 92.88 108 THR A CA 1
ATOM 852 C C . THR A 1 108 ? -5.815 4.757 27.827 1.00 92.88 108 THR A C 1
ATOM 854 O O . THR A 1 108 ? -5.257 4.043 28.662 1.00 92.88 108 THR A O 1
ATOM 857 N N . ILE A 1 109 ? -5.209 5.804 27.268 1.00 93.44 109 ILE A N 1
ATOM 858 C CA . ILE A 1 109 ? -3.818 6.165 27.507 1.00 93.44 109 ILE A CA 1
ATOM 859 C C . ILE A 1 109 ? -3.676 6.854 28.869 1.00 93.44 109 ILE A C 1
ATOM 861 O O . ILE A 1 109 ? -4.534 7.626 29.307 1.00 93.44 109 ILE A O 1
ATOM 865 N N . SER A 1 110 ? -2.587 6.563 29.578 1.00 92.31 110 SER A N 1
ATOM 866 C CA . SER A 1 110 ? -2.294 7.176 30.884 1.00 92.31 110 SER A CA 1
ATOM 867 C C . SER A 1 110 ? -1.296 8.328 30.782 1.00 92.31 110 SER A C 1
ATOM 869 O O . SER A 1 110 ? -1.420 9.308 31.515 1.00 92.31 110 SER A O 1
ATOM 871 N N . GLU A 1 111 ? -0.337 8.233 29.863 1.00 93.00 111 GLU A N 1
ATOM 872 C CA . GLU A 1 111 ? 0.749 9.198 29.704 1.00 93.00 111 GLU A CA 1
ATOM 873 C C . GLU A 1 111 ? 0.278 10.467 28.979 1.00 93.00 111 GLU A C 1
ATOM 875 O O . GLU A 1 111 ? -0.277 10.412 27.883 1.00 93.00 111 GLU A O 1
ATOM 880 N N . GLN A 1 112 ? 0.511 11.638 29.580 1.00 93.50 112 GLN A N 1
ATOM 881 C CA . GLN A 1 112 ? -0.006 12.903 29.041 1.00 93.50 112 GLN A CA 1
ATOM 882 C C . GLN A 1 112 ? 0.643 13.281 27.705 1.00 93.50 112 GLN A C 1
ATOM 884 O O . GLN A 1 112 ? -0.049 13.734 26.805 1.00 93.50 112 GLN A O 1
ATOM 889 N N . SER A 1 113 ? 1.946 13.043 27.543 1.00 92.62 113 SER A N 1
ATOM 890 C CA . SER A 1 113 ? 2.643 13.339 26.285 1.00 92.62 113 SER A CA 1
ATOM 891 C C . SER A 1 113 ? 2.109 12.533 25.101 1.00 92.62 113 SER A C 1
ATOM 893 O O . SER A 1 113 ? 2.176 12.988 23.965 1.00 92.62 113 SER A O 1
ATOM 895 N N . GLU A 1 114 ? 1.593 11.330 25.357 1.00 92.06 114 GLU A N 1
ATOM 896 C CA . GLU A 1 114 ? 0.983 10.491 24.325 1.00 92.06 114 GLU A CA 1
ATOM 897 C C . GLU A 1 114 ? -0.403 11.018 23.949 1.00 92.06 114 GLU A C 1
ATOM 899 O O . GLU A 1 114 ? -0.746 11.074 22.770 1.00 92.06 114 GLU A O 1
ATOM 904 N N . LYS A 1 115 ? -1.169 11.494 24.939 1.00 94.94 115 LYS A N 1
ATOM 905 C CA . LYS A 1 115 ? -2.440 12.185 24.693 1.00 94.94 115 LYS A CA 1
ATOM 906 C C . LYS A 1 115 ? -2.254 13.453 23.879 1.00 94.94 115 LYS A C 1
ATOM 908 O O . LYS A 1 115 ? -2.985 13.644 22.918 1.00 94.94 115 LYS A O 1
ATOM 913 N N . ASP A 1 116 ? -1.261 14.268 24.226 1.00 95.62 116 ASP A N 1
ATOM 914 C CA . ASP A 1 116 ? -0.964 15.512 23.511 1.00 95.62 116 ASP A CA 1
ATOM 915 C C . ASP A 1 116 ? -0.633 15.226 22.031 1.00 95.62 116 ASP A C 1
ATOM 917 O O . ASP A 1 116 ? -1.126 15.912 21.137 1.00 95.62 116 ASP A O 1
ATOM 921 N N . ALA A 1 117 ? 0.135 14.164 21.753 1.00 96.25 117 ALA A N 1
ATOM 922 C CA . ALA A 1 117 ? 0.454 13.744 20.387 1.00 96.25 117 ALA A CA 1
ATOM 923 C C . ALA A 1 117 ? -0.780 13.229 19.617 1.00 96.25 117 ALA A C 1
ATOM 925 O O . ALA A 1 117 ? -0.953 13.540 18.438 1.00 96.25 117 ALA A O 1
ATOM 926 N N . LEU A 1 118 ? -1.661 12.458 20.265 1.00 96.88 118 LEU A N 1
ATOM 927 C CA . LEU A 1 118 ? -2.918 12.004 19.656 1.00 96.88 118 LEU A CA 1
ATOM 928 C C . LEU A 1 118 ? -3.901 13.163 19.432 1.00 96.88 118 LEU A C 1
ATOM 930 O O . LEU A 1 118 ? -4.618 13.169 18.431 1.00 96.88 118 LEU A O 1
ATOM 934 N N . GLU A 1 119 ? -3.920 14.161 20.315 1.00 96.62 119 GLU A N 1
ATOM 935 C CA . GLU A 1 119 ? -4.698 15.387 20.133 1.00 96.62 119 GLU A CA 1
ATOM 936 C C . GLU A 1 119 ? -4.207 16.174 18.910 1.00 96.62 119 GLU A C 1
ATOM 938 O O . GLU A 1 119 ? -5.030 16.599 18.096 1.00 96.62 119 GLU A O 1
ATOM 943 N N . GLU A 1 120 ? -2.889 16.306 18.732 1.00 96.69 120 GLU A N 1
ATOM 944 C CA . GLU A 1 120 ? -2.287 16.932 17.547 1.00 96.69 120 GLU A CA 1
ATOM 945 C C . GLU A 1 120 ? -2.637 16.165 16.263 1.00 96.69 120 GLU A C 1
ATOM 947 O O . GLU A 1 120 ? -3.127 16.766 15.303 1.00 96.69 120 GLU A O 1
ATOM 952 N N . LEU A 1 121 ? -2.512 14.832 16.272 1.00 97.75 121 LEU A N 1
ATOM 953 C CA . LEU A 1 121 ? -2.930 13.976 15.156 1.00 97.75 121 LEU A CA 1
ATOM 954 C C . LEU A 1 121 ? -4.408 14.194 14.797 1.00 97.75 121 LEU A C 1
ATOM 956 O O . LEU A 1 121 ? -4.749 14.386 13.626 1.00 97.75 121 LEU A O 1
ATOM 960 N N . ARG A 1 122 ? -5.303 14.203 15.795 1.00 97.25 122 ARG A N 1
ATOM 961 C CA . ARG A 1 122 ? -6.734 14.473 15.574 1.00 97.25 122 ARG A CA 1
ATOM 962 C C . ARG A 1 122 ? -6.963 15.881 15.033 1.00 97.25 122 ARG A C 1
ATOM 964 O O . ARG A 1 122 ? -7.806 16.044 14.156 1.00 97.25 122 ARG A O 1
ATOM 971 N N . ALA A 1 123 ? -6.228 16.885 15.505 1.00 96.81 123 ALA A N 1
ATOM 972 C CA . ALA A 1 123 ? -6.345 18.257 15.019 1.00 96.81 123 ALA A CA 1
ATOM 973 C C . ALA A 1 123 ? -5.933 18.391 13.542 1.00 96.81 123 ALA A C 1
ATOM 975 O O . ALA A 1 123 ? -6.637 19.055 12.776 1.00 96.81 123 ALA A O 1
ATOM 976 N N . GLU A 1 124 ? -4.851 17.729 13.119 1.00 97.56 124 GLU A N 1
ATOM 977 C CA . GLU A 1 124 ? -4.435 17.685 11.711 1.00 97.56 124 GLU A CA 1
ATOM 978 C C . GLU A 1 124 ? -5.479 17.000 10.820 1.00 97.56 124 GLU A C 1
ATOM 980 O O . GLU A 1 124 ? -5.847 17.532 9.766 1.00 97.56 124 GLU A O 1
ATOM 985 N N . ILE A 1 125 ? -6.014 15.857 11.266 1.00 97.62 125 ILE A N 1
ATOM 986 C CA . ILE A 1 125 ? -7.107 15.164 10.570 1.00 97.62 125 ILE A CA 1
ATOM 987 C C . ILE A 1 125 ? -8.310 16.102 10.450 1.00 97.62 125 ILE A C 1
ATOM 989 O O . ILE A 1 125 ? -8.834 16.280 9.350 1.00 97.62 125 ILE A O 1
ATOM 993 N N . SER A 1 126 ? -8.702 16.756 11.547 1.00 96.56 126 SER A N 1
ATOM 994 C CA . SER A 1 126 ? -9.822 17.699 11.587 1.00 96.56 126 SER A CA 1
ATOM 995 C C . SER A 1 126 ? -9.643 18.842 10.589 1.00 96.56 126 SER A C 1
ATOM 997 O O . SER A 1 126 ? -10.566 19.178 9.843 1.00 96.56 126 SER A O 1
ATOM 999 N N . PHE A 1 127 ? -8.442 19.421 10.529 1.00 95.94 127 PHE A N 1
ATOM 1000 C CA . PHE A 1 127 ? -8.107 20.467 9.567 1.00 95.94 127 PHE A CA 1
ATOM 1001 C C . PHE A 1 127 ? -8.277 19.972 8.124 1.00 95.94 127 PHE A C 1
ATOM 1003 O O . PHE A 1 127 ? -8.910 20.647 7.311 1.00 95.94 127 PHE A O 1
ATOM 1010 N N . CYS A 1 128 ? -7.788 18.768 7.820 1.00 96.62 128 CYS A N 1
ATOM 1011 C CA . CYS A 1 128 ? -7.897 18.173 6.493 1.00 96.62 128 CYS A CA 1
ATOM 1012 C C . CYS A 1 128 ? -9.352 17.878 6.088 1.00 96.62 128 CYS A C 1
ATOM 1014 O O . CYS A 1 128 ? -9.790 18.268 5.000 1.00 96.62 128 CYS A O 1
ATOM 1016 N N . VAL A 1 129 ? -10.133 17.220 6.952 1.00 96.38 129 VAL A N 1
ATOM 1017 C CA . VAL A 1 129 ? -11.509 16.812 6.615 1.00 96.38 129 VAL A CA 1
ATOM 1018 C C . VAL A 1 129 ? -12.456 18.005 6.488 1.00 96.38 129 VAL A C 1
ATOM 1020 O O . VAL A 1 129 ? -13.371 17.969 5.659 1.00 96.38 129 VAL A O 1
ATOM 1023 N N . ASN A 1 130 ? -12.210 19.084 7.237 1.00 95.31 130 ASN A N 1
ATOM 1024 C CA . ASN A 1 130 ? -13.016 20.305 7.194 1.00 95.31 130 ASN A CA 1
ATOM 1025 C C . ASN A 1 130 ? -12.607 21.284 6.080 1.00 95.31 130 ASN A C 1
ATOM 1027 O O . ASN A 1 130 ? -13.347 22.234 5.807 1.00 95.31 130 ASN A O 1
ATOM 1031 N N . ASP A 1 131 ? -11.484 21.063 5.391 1.00 94.94 131 ASP A N 1
ATOM 1032 C CA . ASP A 1 131 ? -11.099 21.898 4.256 1.00 94.94 131 ASP A CA 1
ATOM 1033 C C . ASP A 1 131 ? -12.030 21.643 3.055 1.00 94.94 131 ASP A C 1
ATOM 1035 O O . ASP A 1 131 ? -12.022 20.588 2.412 1.00 94.94 131 ASP A O 1
ATOM 1039 N N . ALA A 1 132 ? -12.874 22.631 2.752 1.00 92.62 132 ALA A N 1
ATOM 1040 C CA . ALA A 1 132 ? -13.821 22.584 1.641 1.00 92.62 132 ALA A CA 1
ATOM 1041 C C . ALA A 1 132 ? -13.159 22.759 0.261 1.00 92.62 132 ALA A C 1
ATOM 1043 O O . ALA A 1 132 ? -13.829 22.585 -0.761 1.00 92.62 132 ALA A O 1
ATOM 1044 N N . SER A 1 133 ? -11.882 23.149 0.216 1.00 94.81 133 SER A N 1
ATOM 1045 C CA . SER A 1 133 ? -11.114 23.271 -1.024 1.00 94.81 133 SER A CA 1
ATOM 1046 C C . SER A 1 133 ? -10.569 21.931 -1.517 1.00 94.81 133 SER A C 1
ATOM 1048 O O . SER A 1 133 ? -10.371 21.785 -2.723 1.00 94.81 133 SER A O 1
ATOM 1050 N N . LEU A 1 134 ? -10.406 20.956 -0.616 1.00 94.88 134 LEU A N 1
ATOM 1051 C CA . LEU A 1 134 ? -9.911 19.622 -0.936 1.00 94.88 134 LEU A CA 1
ATOM 1052 C C . LEU A 1 134 ? -11.038 18.709 -1.433 1.00 94.88 134 LEU A C 1
ATOM 1054 O O . LEU A 1 134 ? -12.114 18.607 -0.833 1.00 94.88 134 LEU A O 1
ATOM 1058 N N . SER A 1 135 ? -10.768 18.001 -2.525 1.00 95.00 135 SER A N 1
ATOM 1059 C CA . SER A 1 135 ? -11.546 16.843 -2.971 1.00 95.00 135 SER A CA 1
ATOM 1060 C C . SER A 1 135 ? -11.415 15.665 -2.001 1.00 95.00 135 SER A C 1
ATOM 1062 O O . SER A 1 135 ? -10.553 15.648 -1.124 1.00 95.00 135 SER A O 1
ATOM 1064 N N . TYR A 1 136 ? -12.274 14.655 -2.164 1.00 95.00 136 TYR A N 1
ATOM 1065 C CA . TYR A 1 136 ? -12.198 13.423 -1.377 1.00 95.00 136 TYR A CA 1
ATOM 1066 C C . TYR A 1 136 ? -10.822 12.756 -1.520 1.00 95.00 136 TYR A C 1
ATOM 1068 O O . TYR A 1 136 ? -10.181 12.417 -0.530 1.00 95.00 136 TYR A O 1
ATOM 1076 N N . GLU A 1 137 ? -10.332 12.646 -2.752 1.00 95.44 137 GLU A N 1
ATOM 1077 C CA . GLU A 1 137 ? -9.055 12.020 -3.071 1.00 95.44 137 GLU A CA 1
ATOM 1078 C C . GLU A 1 137 ? -7.867 12.789 -2.466 1.00 95.44 137 GLU A C 1
ATOM 1080 O O . GLU A 1 137 ? -6.926 12.175 -1.966 1.00 95.44 137 GLU A O 1
ATOM 1085 N N . GLU A 1 138 ? -7.920 14.126 -2.460 1.00 96.56 138 GLU A N 1
ATOM 1086 C CA . GLU A 1 138 ? -6.907 14.968 -1.806 1.00 96.56 138 GLU A CA 1
ATOM 1087 C C . GLU A 1 138 ? -6.948 14.832 -0.280 1.00 96.56 138 GLU A C 1
ATOM 1089 O O . GLU A 1 138 ? -5.895 14.782 0.352 1.00 96.56 138 GLU A O 1
ATOM 1094 N N . LYS A 1 139 ? -8.138 14.697 0.321 1.00 97.75 139 LYS A N 1
ATOM 1095 C CA . LYS A 1 139 ? -8.269 14.423 1.761 1.00 97.75 139 LYS A CA 1
ATOM 1096 C C . LYS A 1 139 ? -7.655 13.078 2.132 1.00 97.75 139 LYS A C 1
ATOM 1098 O O . LYS A 1 139 ? -6.860 13.012 3.060 1.00 97.75 139 LYS A O 1
ATOM 1103 N N . MET A 1 140 ? -7.955 12.023 1.375 1.00 98.06 140 MET A N 1
ATOM 1104 C CA . MET A 1 140 ? -7.373 10.694 1.596 1.00 98.06 140 MET A CA 1
ATOM 1105 C C . MET A 1 140 ? -5.840 10.711 1.472 1.00 98.06 140 MET A C 1
ATOM 1107 O O . MET A 1 140 ? -5.141 10.135 2.309 1.00 98.06 140 MET A O 1
ATOM 1111 N N . ALA A 1 141 ? -5.301 11.410 0.468 1.00 97.50 141 ALA A N 1
ATOM 1112 C CA . ALA A 1 141 ? -3.858 11.563 0.302 1.00 97.50 141 ALA A CA 1
ATOM 1113 C C . ALA A 1 141 ? -3.216 12.320 1.482 1.00 97.50 141 ALA A C 1
ATOM 1115 O O . ALA A 1 141 ? -2.219 11.858 2.034 1.00 97.50 141 ALA A O 1
ATOM 1116 N N . ASN A 1 142 ? -3.811 13.437 1.910 1.00 97.88 142 ASN A N 1
ATOM 1117 C CA . ASN A 1 142 ? -3.288 14.249 3.011 1.00 97.88 142 ASN A CA 1
ATOM 1118 C C . ASN A 1 142 ? -3.370 13.528 4.361 1.00 97.88 142 ASN A C 1
ATOM 1120 O O . ASN A 1 142 ? -2.407 13.570 5.119 1.00 97.88 142 ASN A O 1
ATOM 1124 N N . ILE A 1 143 ? -4.464 12.812 4.642 1.00 98.44 143 ILE A N 1
ATOM 1125 C CA . ILE A 1 143 ? -4.585 12.004 5.865 1.00 98.44 143 ILE A CA 1
ATOM 1126 C C . ILE A 1 143 ? -3.502 10.922 5.895 1.00 98.44 143 ILE A C 1
ATOM 1128 O O . ILE A 1 143 ? -2.857 10.732 6.923 1.00 98.44 143 ILE A O 1
ATOM 1132 N N . SER A 1 144 ? -3.236 10.261 4.765 1.00 97.88 144 SER A N 1
ATOM 1133 C CA . SER A 1 144 ? -2.136 9.288 4.674 1.00 97.88 144 SER A CA 1
ATOM 1134 C C . SER A 1 144 ? -0.794 9.911 5.044 1.00 97.88 144 SER A C 1
ATOM 1136 O O . SER A 1 144 ? -0.050 9.338 5.833 1.00 97.88 144 SER A O 1
ATOM 1138 N N . LEU A 1 145 ? -0.505 11.102 4.512 1.00 97.06 145 LEU A N 1
ATOM 1139 C CA . LEU A 1 145 ? 0.722 11.832 4.816 1.00 97.06 145 LEU A CA 1
ATOM 1140 C C . LEU A 1 145 ? 0.811 12.221 6.299 1.00 97.06 145 LEU A C 1
ATOM 1142 O O . LEU A 1 145 ? 1.875 12.072 6.897 1.00 97.06 145 LEU A O 1
ATOM 1146 N N . THR A 1 146 ? -0.296 12.658 6.905 1.00 98.12 146 THR A N 1
ATOM 1147 C CA . THR A 1 146 ? -0.380 12.921 8.350 1.00 98.12 146 THR A CA 1
ATOM 1148 C C . THR A 1 146 ? -0.001 11.676 9.157 1.00 98.12 146 THR A C 1
ATOM 1150 O O . THR A 1 146 ? 0.871 11.756 10.019 1.00 98.12 146 THR A O 1
ATOM 1153 N N . PHE A 1 147 ? -0.540 10.496 8.828 1.00 98.38 147 PHE A N 1
ATOM 1154 C CA . PHE A 1 147 ? -0.153 9.251 9.506 1.00 98.38 147 PHE A CA 1
ATOM 1155 C C . PHE A 1 147 ? 1.299 8.832 9.238 1.00 98.38 147 PHE A C 1
ATOM 1157 O O . PHE A 1 147 ? 1.975 8.393 10.166 1.00 98.38 147 PHE A O 1
ATOM 1164 N N . ILE A 1 148 ? 1.812 8.988 8.011 1.00 96.75 148 ILE A N 1
ATOM 1165 C CA . ILE A 1 148 ? 3.229 8.724 7.694 1.00 96.75 148 ILE A CA 1
ATOM 1166 C C . ILE A 1 148 ? 4.136 9.567 8.597 1.00 96.75 148 ILE A C 1
ATOM 1168 O O . ILE A 1 148 ? 5.053 9.041 9.229 1.00 96.75 148 ILE A O 1
ATOM 1172 N N . ASN A 1 149 ? 3.876 10.873 8.681 1.00 96.81 149 ASN A N 1
ATOM 1173 C CA . ASN A 1 149 ? 4.669 11.788 9.499 1.00 96.81 149 ASN A CA 1
ATOM 1174 C C . ASN A 1 149 ? 4.544 11.462 10.988 1.00 96.81 149 ASN A C 1
ATOM 1176 O O . ASN A 1 149 ? 5.551 11.441 11.698 1.00 96.81 149 ASN A O 1
ATOM 1180 N N . PHE A 1 150 ? 3.334 11.131 11.439 1.00 97.69 150 PHE A N 1
ATOM 1181 C CA . PHE A 1 150 ? 3.087 10.713 12.810 1.00 97.69 150 PHE A CA 1
ATOM 1182 C C . PHE A 1 150 ? 3.892 9.456 13.171 1.00 97.69 150 PHE A C 1
ATOM 1184 O O . PHE A 1 150 ? 4.626 9.455 14.158 1.00 97.69 150 PHE A O 1
ATOM 1191 N N . PHE A 1 151 ? 3.852 8.401 12.352 1.00 96.88 151 PHE A N 1
ATOM 1192 C CA . PHE A 1 151 ? 4.575 7.156 12.638 1.00 96.88 151 PHE A CA 1
ATOM 1193 C C . PHE A 1 151 ? 6.097 7.289 12.526 1.00 96.88 151 PHE A C 1
ATOM 1195 O O . PHE A 1 151 ? 6.818 6.570 13.214 1.00 96.88 151 PHE A O 1
ATOM 1202 N N . LYS A 1 152 ? 6.619 8.250 11.756 1.00 95.50 152 LYS A N 1
ATOM 1203 C CA . LYS A 1 152 ? 8.057 8.576 11.784 1.00 95.50 152 LYS A CA 1
ATOM 1204 C C . LYS A 1 152 ? 8.512 9.108 13.144 1.00 95.50 152 LYS A C 1
ATOM 1206 O O . LYS A 1 152 ? 9.633 8.824 13.560 1.00 95.50 152 LYS A O 1
ATOM 1211 N N . LEU A 1 153 ? 7.659 9.872 13.824 1.00 95.81 153 LEU A N 1
ATOM 1212 C CA . LEU A 1 153 ? 7.935 10.420 15.155 1.00 95.81 153 LEU A CA 1
ATOM 1213 C C . LEU A 1 153 ? 7.585 9.426 16.273 1.00 95.81 153 LEU A C 1
ATOM 1215 O O . LEU A 1 153 ? 8.259 9.389 17.302 1.00 95.81 153 LEU A O 1
ATOM 1219 N N . HIS A 1 154 ? 6.576 8.585 16.041 1.00 94.94 154 HIS A 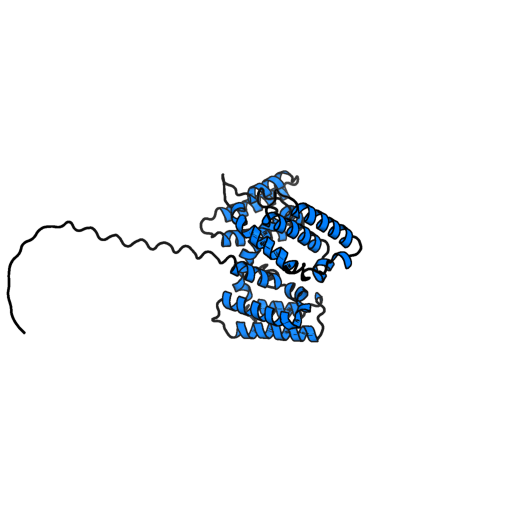N 1
ATOM 1220 C CA . HIS A 1 154 ? 5.953 7.719 17.041 1.00 94.94 154 HIS A CA 1
ATOM 1221 C C . HIS A 1 154 ? 5.912 6.244 16.610 1.00 94.94 154 HIS A C 1
ATOM 1223 O O . HIS A 1 154 ? 4.909 5.555 16.791 1.00 94.94 154 HIS A O 1
ATOM 1229 N N . ALA A 1 155 ? 7.015 5.732 16.055 1.00 94.44 155 ALA A N 1
ATOM 1230 C CA . ALA A 1 155 ? 7.087 4.383 15.474 1.00 94.44 155 ALA A CA 1
ATOM 1231 C C . ALA A 1 155 ? 6.669 3.258 16.442 1.00 94.44 155 ALA A C 1
ATOM 1233 O O . ALA A 1 155 ? 6.120 2.244 16.019 1.00 94.44 155 ALA A O 1
ATOM 1234 N N . ALA A 1 156 ? 6.894 3.437 17.748 1.00 92.75 156 ALA A N 1
ATOM 1235 C CA . ALA A 1 156 ? 6.511 2.459 18.768 1.00 92.75 156 ALA A CA 1
ATOM 1236 C C . ALA A 1 156 ? 4.988 2.257 18.885 1.00 92.75 156 ALA A C 1
ATOM 1238 O O . ALA A 1 156 ? 4.562 1.200 19.336 1.00 92.75 156 ALA A O 1
ATOM 1239 N N . TRP A 1 157 ? 4.182 3.238 18.469 1.00 92.44 157 TRP A N 1
ATOM 1240 C CA . TRP A 1 157 ? 2.719 3.206 18.581 1.00 92.44 157 TRP A CA 1
ATOM 1241 C C . TRP A 1 157 ? 2.028 2.782 17.286 1.00 92.44 157 TRP A C 1
ATOM 1243 O O . TRP A 1 157 ? 0.806 2.661 17.249 1.00 92.44 157 TRP A O 1
ATOM 1253 N N . GLU A 1 158 ? 2.783 2.567 16.205 1.00 93.44 158 GLU A N 1
ATOM 1254 C CA . GLU A 1 158 ? 2.211 2.312 14.884 1.00 93.44 158 GLU A CA 1
ATOM 1255 C C . GLU A 1 158 ? 1.303 1.077 14.875 1.00 93.44 158 GLU A C 1
ATOM 1257 O O . GLU A 1 158 ? 0.221 1.116 14.293 1.00 93.44 158 GLU A O 1
ATOM 1262 N N . ALA A 1 159 ? 1.711 -0.011 15.535 1.00 92.00 159 ALA A N 1
ATOM 1263 C CA . ALA A 1 159 ? 0.911 -1.231 15.594 1.00 92.00 159 ALA A CA 1
ATOM 1264 C C . ALA A 1 159 ? -0.409 -1.023 16.352 1.00 92.00 159 ALA A C 1
ATOM 1266 O O . ALA A 1 159 ? -1.457 -1.435 15.855 1.00 92.00 159 ALA A O 1
ATOM 1267 N N . ASP A 1 160 ? -0.357 -0.351 17.503 1.00 93.25 160 ASP A N 1
ATOM 1268 C CA . ASP A 1 160 ? -1.527 -0.120 18.351 1.00 93.25 160 ASP A CA 1
ATOM 1269 C C . ASP A 1 160 ? -2.525 0.814 17.660 1.00 93.25 160 ASP A C 1
ATOM 1271 O O . ASP A 1 160 ? -3.709 0.499 17.573 1.00 93.25 160 ASP A O 1
ATOM 1275 N N . ILE A 1 161 ? -2.042 1.915 17.072 1.00 95.56 161 ILE A N 1
ATOM 1276 C CA . ILE A 1 161 ? -2.890 2.888 16.373 1.00 95.56 161 ILE A CA 1
ATOM 1277 C C . ILE A 1 161 ? -3.511 2.280 15.117 1.00 95.56 161 ILE A C 1
ATOM 1279 O O . ILE A 1 161 ? -4.705 2.440 14.883 1.00 95.56 161 ILE A O 1
ATOM 1283 N N . ARG A 1 162 ? -2.740 1.541 14.312 1.00 95.62 162 ARG A N 1
ATOM 1284 C CA . ARG A 1 162 ? -3.284 0.833 13.140 1.00 95.62 162 ARG A CA 1
ATOM 1285 C C . ARG A 1 162 ? -4.328 -0.219 13.523 1.00 95.62 162 ARG A C 1
ATOM 1287 O O . ARG A 1 162 ? -5.205 -0.512 12.714 1.00 95.62 162 ARG A O 1
ATOM 1294 N N . GLY A 1 163 ? -4.235 -0.776 14.730 1.00 94.25 163 GLY A N 1
ATOM 1295 C CA . GLY A 1 163 ? -5.175 -1.753 15.275 1.00 94.25 163 GLY A CA 1
ATOM 1296 C C . GLY A 1 163 ? -6.482 -1.167 15.816 1.00 94.25 163 GLY A C 1
ATOM 1297 O O . GLY A 1 163 ? -7.389 -1.941 16.112 1.00 94.25 163 GLY A O 1
ATOM 1298 N N . ILE A 1 164 ? -6.608 0.160 15.937 1.00 96.38 164 ILE A N 1
ATOM 1299 C CA . ILE A 1 164 ? -7.840 0.810 16.411 1.00 96.38 164 ILE A CA 1
ATOM 1300 C C . ILE A 1 164 ? -8.990 0.490 15.452 1.00 96.38 164 ILE A C 1
ATOM 1302 O O . ILE A 1 164 ? -8.873 0.722 14.248 1.00 96.38 164 ILE A O 1
ATOM 1306 N N . ASP A 1 165 ? -10.103 -0.008 15.990 1.00 95.31 165 ASP A N 1
ATOM 1307 C CA . ASP A 1 165 ? -11.332 -0.247 15.233 1.00 95.31 165 ASP A CA 1
ATOM 1308 C C . ASP A 1 165 ? -12.098 1.062 14.998 1.00 95.31 165 ASP A C 1
ATOM 1310 O O . ASP A 1 165 ? -12.287 1.868 15.909 1.00 95.31 165 ASP A O 1
ATOM 1314 N N . ILE A 1 166 ? -12.549 1.268 13.763 1.00 95.00 166 ILE A N 1
ATOM 1315 C CA . ILE A 1 166 ? -13.414 2.369 13.353 1.00 95.00 166 ILE A CA 1
ATOM 1316 C C . ILE A 1 166 ? -14.840 1.815 13.226 1.00 95.00 166 ILE A C 1
ATOM 1318 O O . ILE A 1 166 ? -15.115 1.026 12.308 1.00 95.00 166 ILE A O 1
ATOM 1322 N N . PRO A 1 167 ? -15.785 2.263 14.073 1.00 87.12 167 PRO A N 1
ATOM 1323 C CA . PRO A 1 167 ? -17.140 1.730 14.093 1.00 87.12 167 PRO A CA 1
ATOM 1324 C C . PRO A 1 167 ? -17.853 1.748 12.731 1.00 87.12 167 PRO A C 1
ATOM 1326 O O . PRO A 1 167 ? -18.099 2.793 12.109 1.00 87.12 167 PRO A O 1
ATOM 1329 N N . GLY A 1 168 ? -18.253 0.554 12.290 1.00 85.56 168 GLY A N 1
ATOM 1330 C CA . GLY A 1 168 ? -18.957 0.347 11.025 1.00 85.56 168 GLY A CA 1
ATOM 1331 C C . GLY A 1 168 ? -18.068 0.446 9.783 1.00 85.56 168 GLY A C 1
ATOM 1332 O O . GLY A 1 168 ? -18.599 0.686 8.702 1.00 85.56 168 GLY A O 1
ATOM 1333 N N . PHE A 1 169 ? -16.750 0.299 9.937 1.00 91.44 169 PHE A N 1
ATOM 1334 C CA . PHE A 1 169 ? -15.803 0.193 8.827 1.00 91.44 169 PHE A CA 1
ATOM 1335 C C . PHE A 1 169 ? -14.779 -0.934 9.047 1.00 91.44 169 PHE A C 1
ATOM 1337 O O . PHE A 1 169 ? -14.645 -1.800 8.191 1.00 91.44 169 PHE A O 1
ATOM 1344 N N . GLY A 1 170 ? -14.086 -0.946 10.187 1.00 90.94 170 GLY A N 1
ATOM 1345 C CA . GLY A 1 170 ? -12.955 -1.838 10.464 1.00 90.94 170 GLY A CA 1
ATOM 1346 C C . GLY A 1 170 ? -11.748 -1.048 10.967 1.00 90.94 170 GLY A C 1
ATOM 1347 O O . GLY A 1 170 ? -11.894 0.095 11.384 1.00 90.94 170 GLY A O 1
ATOM 1348 N N . SER A 1 171 ? -10.543 -1.612 10.917 1.00 95.25 171 SER A N 1
ATOM 1349 C CA . SER A 1 171 ? -9.371 -0.979 11.535 1.00 95.25 171 SER A CA 1
ATOM 1350 C C . SER A 1 171 ? -8.862 0.282 10.818 1.00 95.25 171 SER A C 1
ATOM 1352 O O . SER A 1 171 ? -9.070 0.476 9.614 1.00 95.25 171 SER A O 1
ATOM 1354 N N . ILE A 1 172 ? -8.099 1.112 11.539 1.00 97.44 172 ILE A N 1
ATOM 1355 C CA . ILE A 1 172 ? -7.309 2.197 10.940 1.00 97.44 172 ILE A CA 1
ATOM 1356 C C . ILE A 1 172 ? -6.349 1.646 9.873 1.00 97.44 172 ILE A C 1
ATOM 1358 O O . ILE A 1 172 ? -6.187 2.292 8.842 1.00 97.44 172 ILE A O 1
ATOM 1362 N N . ASP A 1 173 ? -5.759 0.453 10.039 1.00 95.81 173 ASP A N 1
ATOM 1363 C CA . ASP A 1 173 ? -4.913 -0.155 8.994 1.00 95.81 173 ASP A CA 1
ATOM 1364 C C . ASP A 1 173 ? -5.668 -0.338 7.673 1.00 95.81 173 ASP A C 1
ATOM 1366 O O . ASP A 1 173 ? -5.162 0.034 6.616 1.00 95.81 173 ASP A O 1
ATOM 1370 N N . ALA A 1 174 ? -6.903 -0.846 7.733 1.00 95.62 174 ALA A N 1
ATOM 1371 C CA . ALA A 1 174 ? -7.739 -1.039 6.552 1.00 95.62 174 ALA A CA 1
ATOM 1372 C C . ALA A 1 174 ? -8.100 0.296 5.879 1.00 95.62 174 ALA A C 1
ATOM 1374 O O . ALA A 1 174 ? -8.152 0.383 4.650 1.00 95.62 174 ALA A O 1
ATOM 1375 N N . PHE A 1 175 ? -8.314 1.352 6.670 1.00 97.94 175 PHE A N 1
ATOM 1376 C CA . PHE A 1 175 ? -8.552 2.696 6.147 1.00 97.94 175 PHE A CA 1
ATOM 1377 C C . PHE A 1 175 ? -7.290 3.260 5.480 1.00 97.94 175 PHE A C 1
ATOM 1379 O O . PHE A 1 175 ? -7.360 3.814 4.379 1.00 97.94 175 PHE A O 1
ATOM 1386 N N . LEU A 1 176 ? -6.129 3.066 6.112 1.00 97.62 176 LEU A N 1
ATOM 1387 C CA . LEU A 1 176 ? -4.843 3.518 5.594 1.00 97.62 176 LEU A CA 1
ATOM 1388 C C . LEU A 1 176 ? -4.415 2.769 4.332 1.00 97.62 176 LEU A C 1
ATOM 1390 O O . LEU A 1 176 ? -3.834 3.382 3.441 1.00 97.62 176 LEU A O 1
ATOM 1394 N N . ASP A 1 177 ? -4.740 1.484 4.194 1.00 96.75 177 ASP A N 1
ATOM 1395 C CA . ASP A 1 177 ? -4.485 0.738 2.958 1.00 96.75 177 ASP A CA 1
ATOM 1396 C C . ASP A 1 177 ? -5.169 1.389 1.745 1.00 96.75 177 ASP A C 1
ATOM 1398 O O . ASP A 1 177 ? -4.585 1.427 0.657 1.00 96.75 177 ASP A O 1
ATOM 1402 N N . VAL A 1 178 ? -6.387 1.917 1.934 1.00 98.00 178 VAL A N 1
ATOM 1403 C CA . VAL A 1 178 ? -7.136 2.667 0.913 1.00 98.00 178 VAL A CA 1
ATOM 1404 C C . VAL A 1 178 ? -6.545 4.060 0.722 1.00 98.00 178 VAL A C 1
ATOM 1406 O O . VAL A 1 178 ? -6.275 4.471 -0.410 1.00 98.00 178 VAL A O 1
ATOM 1409 N N . SER A 1 179 ? -6.333 4.804 1.810 1.00 97.94 179 SER A N 1
ATOM 1410 C CA . SER A 1 179 ? -5.870 6.191 1.741 1.00 97.94 179 SER A CA 1
ATOM 1411 C C . SER A 1 179 ? -4.493 6.295 1.077 1.00 97.94 179 SER A C 1
ATOM 1413 O O . SER A 1 179 ? -4.275 7.167 0.229 1.00 97.94 179 SER A O 1
ATOM 1415 N N . MET A 1 180 ? -3.606 5.336 1.355 1.00 97.81 180 MET A N 1
ATOM 1416 C CA . MET A 1 180 ? -2.281 5.242 0.746 1.00 97.81 180 MET A CA 1
ATOM 1417 C C . MET A 1 180 ? -2.329 5.068 -0.775 1.00 97.81 180 MET A C 1
ATOM 1419 O O . MET A 1 180 ? -1.417 5.534 -1.459 1.00 97.81 180 MET A O 1
ATOM 1423 N N . GLN A 1 181 ? -3.379 4.458 -1.342 1.00 97.94 181 GLN A N 1
ATOM 1424 C CA . GLN A 1 181 ? -3.521 4.391 -2.803 1.00 97.94 181 GLN A CA 1
ATOM 1425 C C . GLN A 1 181 ? -3.714 5.787 -3.397 1.00 97.94 181 GLN A C 1
ATOM 1427 O O . GLN A 1 181 ? -3.067 6.135 -4.386 1.00 97.94 181 GLN A O 1
ATOM 1432 N N . PHE A 1 182 ? -4.543 6.625 -2.768 1.00 97.50 182 PHE A N 1
ATOM 1433 C CA . PHE A 1 182 ? -4.740 8.007 -3.206 1.00 97.50 182 PHE A CA 1
ATOM 1434 C C . PHE A 1 182 ? -3.471 8.845 -3.051 1.00 97.50 182 PHE A C 1
ATOM 1436 O O . PHE A 1 182 ? -3.150 9.616 -3.958 1.00 97.50 182 PHE A O 1
ATOM 1443 N N . TYR A 1 183 ? -2.727 8.653 -1.957 1.00 97.94 183 TYR A N 1
ATOM 1444 C CA . TYR A 1 183 ? -1.426 9.293 -1.753 1.00 97.94 183 TYR A CA 1
ATOM 1445 C C . TYR A 1 183 ? -0.436 8.945 -2.870 1.00 97.94 183 TYR A C 1
ATOM 1447 O O . TYR A 1 183 ? 0.128 9.835 -3.503 1.00 97.94 183 TYR A O 1
ATOM 1455 N N . ARG A 1 184 ? -0.280 7.659 -3.191 1.00 97.75 184 ARG A N 1
ATOM 1456 C CA . ARG A 1 184 ? 0.628 7.201 -4.255 1.00 97.75 184 ARG A CA 1
ATOM 1457 C C . ARG A 1 184 ? 0.213 7.715 -5.626 1.00 97.75 184 ARG A C 1
ATOM 1459 O O . ARG A 1 184 ? 1.049 8.222 -6.366 1.00 97.75 184 ARG A O 1
ATOM 1466 N N . ILE A 1 185 ? -1.082 7.668 -5.946 1.00 96.38 185 ILE A N 1
ATOM 1467 C CA . ILE A 1 185 ? -1.606 8.225 -7.202 1.00 96.38 185 ILE A CA 1
ATOM 1468 C C . ILE A 1 185 ? -1.320 9.728 -7.300 1.00 96.38 185 ILE A C 1
ATOM 1470 O O . ILE A 1 185 ? -1.038 10.227 -8.390 1.00 96.38 185 ILE A O 1
ATOM 1474 N N . ALA A 1 186 ? -1.389 10.454 -6.180 1.00 95.31 186 ALA A N 1
ATOM 1475 C CA . ALA A 1 186 ? -1.081 11.879 -6.137 1.00 95.31 186 ALA A CA 1
ATOM 1476 C C . ALA A 1 186 ? 0.394 12.210 -6.372 1.00 95.31 186 ALA A C 1
ATOM 1478 O O . ALA A 1 186 ? 0.653 13.322 -6.808 1.00 95.31 186 ALA A O 1
ATOM 1479 N N . ASN A 1 187 ? 1.303 11.257 -6.147 1.00 96.31 187 ASN A N 1
ATOM 1480 C CA . ASN A 1 187 ? 2.753 11.432 -6.263 1.00 96.31 187 ASN A CA 1
ATOM 1481 C C . ASN A 1 187 ? 3.367 10.607 -7.412 1.00 96.31 187 ASN A C 1
ATOM 1483 O O . ASN A 1 187 ? 4.573 10.366 -7.446 1.00 96.31 187 ASN A O 1
ATOM 1487 N N . PHE A 1 188 ? 2.563 10.124 -8.369 1.00 95.12 188 PHE A N 1
ATOM 1488 C CA . PHE A 1 188 ? 3.104 9.395 -9.524 1.00 95.12 188 PHE A CA 1
ATOM 1489 C C . PHE A 1 188 ? 4.035 10.247 -10.387 1.00 95.12 188 PHE A C 1
ATOM 1491 O O . PHE A 1 188 ? 4.906 9.705 -11.060 1.00 95.12 188 PHE A O 1
ATOM 1498 N N . ASP A 1 189 ? 3.817 11.555 -10.441 1.00 93.12 189 ASP A N 1
ATOM 1499 C CA . ASP A 1 189 ? 4.641 12.484 -11.201 1.00 93.12 189 ASP A CA 1
ATOM 1500 C C . ASP A 1 189 ? 6.051 12.624 -10.630 1.00 93.12 189 ASP A C 1
ATOM 1502 O O . ASP A 1 189 ? 7.001 12.628 -11.417 1.00 93.12 189 ASP A O 1
ATOM 1506 N N . GLU A 1 190 ? 6.188 12.629 -9.304 1.00 94.19 190 GLU A N 1
ATOM 1507 C CA . GLU A 1 190 ? 7.476 12.705 -8.602 1.00 94.19 190 GLU A CA 1
ATOM 1508 C C . GLU A 1 190 ? 8.422 11.556 -8.996 1.00 94.19 190 GLU A C 1
ATOM 1510 O O . GLU A 1 190 ? 9.613 11.766 -9.220 1.00 94.19 190 GLU A O 1
ATOM 1515 N N . LEU A 1 191 ? 7.890 10.353 -9.251 1.00 94.38 191 LEU A N 1
ATOM 1516 C CA . LEU A 1 191 ? 8.672 9.210 -9.755 1.00 94.38 191 LEU A CA 1
ATOM 1517 C C . LEU A 1 191 ? 9.321 9.448 -11.131 1.00 94.38 191 LEU A C 1
ATOM 1519 O O . LEU A 1 191 ? 10.244 8.730 -11.526 1.00 94.38 191 LEU A O 1
ATOM 1523 N N . PHE A 1 192 ? 8.822 10.418 -11.898 1.00 92.50 192 PHE A N 1
ATOM 1524 C CA . PHE A 1 192 ? 9.301 10.730 -13.244 1.00 92.50 192 PHE A CA 1
ATOM 1525 C C . PHE A 1 192 ? 10.046 12.065 -13.330 1.00 92.50 192 PHE A C 1
ATOM 1527 O O . PHE A 1 192 ? 10.370 12.499 -14.443 1.00 92.50 192 PHE A O 1
ATOM 1534 N N . VAL A 1 193 ? 10.330 12.698 -12.192 1.00 90.25 193 VAL A N 1
ATOM 1535 C CA . VAL A 1 193 ? 11.184 13.884 -12.108 1.00 90.25 193 VAL A CA 1
ATOM 1536 C C . VAL A 1 193 ? 12.646 13.474 -12.282 1.00 90.25 193 VAL A C 1
ATOM 1538 O O . VAL A 1 193 ? 13.079 12.435 -11.790 1.00 90.25 193 VAL A O 1
ATOM 1541 N N . VAL A 1 194 ? 13.404 14.288 -13.020 1.00 90.00 194 VAL A N 1
ATOM 1542 C CA . VAL A 1 194 ? 14.862 14.156 -13.144 1.00 90.00 194 VAL A CA 1
ATOM 1543 C C . VAL A 1 194 ? 15.498 15.153 -12.186 1.00 90.00 194 VAL A C 1
ATOM 1545 O O . VAL A 1 194 ? 15.403 16.367 -12.395 1.00 90.00 194 VAL A O 1
ATOM 1548 N N . SER A 1 195 ? 16.124 14.639 -11.131 1.00 86.31 195 SER A N 1
ATOM 1549 C CA . SER A 1 195 ? 16.791 15.452 -10.115 1.00 86.31 195 SER A CA 1
ATOM 1550 C C . SER A 1 195 ? 17.999 16.209 -10.695 1.00 86.31 195 SER A C 1
ATOM 1552 O O . SER A 1 195 ? 18.649 15.728 -11.629 1.00 86.31 195 SER A O 1
ATOM 1554 N N . PRO A 1 196 ? 18.346 17.403 -10.175 1.00 86.06 196 PRO A N 1
ATOM 1555 C CA . PRO A 1 196 ? 19.510 18.147 -10.648 1.00 86.06 196 PRO A CA 1
ATOM 1556 C C . PRO A 1 196 ? 20.801 17.322 -10.553 1.00 86.06 196 PRO A C 1
ATOM 1558 O O . PRO A 1 196 ? 21.195 16.898 -9.472 1.00 86.06 196 PRO A O 1
ATOM 1561 N N . GLY A 1 197 ? 21.485 17.145 -11.685 1.00 83.88 197 GLY A N 1
ATOM 1562 C CA . GLY A 1 197 ? 22.719 16.355 -11.771 1.00 83.88 197 GLY A CA 1
ATOM 1563 C C . GLY A 1 197 ? 22.513 14.895 -12.180 1.00 83.88 197 GLY A C 1
ATOM 1564 O O . GLY A 1 197 ? 23.493 14.246 -12.537 1.00 83.88 197 GLY A O 1
ATOM 1565 N N . GLU A 1 198 ? 21.269 14.414 -12.218 1.00 86.81 198 GLU A N 1
ATOM 1566 C CA . GLU A 1 198 ? 20.923 13.092 -12.735 1.00 86.81 198 GLU A CA 1
ATOM 1567 C C . GLU A 1 198 ? 20.604 13.127 -14.235 1.00 86.81 198 GLU A C 1
ATOM 1569 O O . GLU A 1 198 ? 20.234 14.155 -14.808 1.00 86.81 198 GLU A O 1
ATOM 1574 N N . THR A 1 199 ? 20.760 11.973 -14.885 1.00 86.88 199 THR A N 1
ATOM 1575 C CA . THR A 1 199 ? 20.355 11.778 -16.295 1.00 86.88 199 THR A CA 1
ATOM 1576 C C . THR A 1 199 ? 19.052 11.002 -16.440 1.00 86.88 199 THR A C 1
ATOM 1578 O O . THR A 1 199 ? 18.434 11.021 -17.504 1.00 86.88 199 THR A O 1
ATOM 1581 N N . ASP A 1 200 ? 18.637 10.342 -15.365 1.00 90.31 200 ASP A N 1
ATOM 1582 C CA . ASP A 1 200 ? 17.475 9.476 -15.294 1.00 90.31 200 ASP A CA 1
ATOM 1583 C C . ASP A 1 200 ? 16.452 10.036 -14.307 1.00 90.31 200 ASP A C 1
ATOM 1585 O O . ASP A 1 200 ? 16.788 10.825 -13.425 1.00 90.31 200 ASP A O 1
ATOM 1589 N N . CYS A 1 201 ? 15.191 9.634 -14.464 1.00 91.62 201 CYS A N 1
ATOM 1590 C CA . CYS A 1 201 ? 14.167 9.970 -13.483 1.00 91.62 201 CYS A CA 1
ATOM 1591 C C . CYS A 1 201 ? 14.278 9.106 -12.223 1.00 91.62 201 CYS A C 1
ATOM 1593 O O . CYS A 1 201 ? 14.817 7.997 -12.289 1.00 91.62 201 CYS A O 1
ATOM 1595 N N . GLU A 1 202 ? 13.692 9.579 -11.121 1.00 93.50 202 GLU A N 1
ATOM 1596 C CA . GLU A 1 202 ? 13.741 8.936 -9.797 1.00 93.50 202 GLU A CA 1
ATOM 1597 C C . GLU A 1 202 ? 13.446 7.427 -9.861 1.00 93.50 202 GLU A C 1
ATOM 1599 O O . GLU A 1 202 ? 14.247 6.620 -9.403 1.00 93.50 202 GLU A O 1
ATOM 1604 N N . LEU A 1 203 ? 12.380 7.011 -10.560 1.00 95.25 203 LEU A N 1
ATOM 1605 C CA . LEU A 1 203 ? 12.035 5.592 -10.712 1.00 95.25 203 LEU A CA 1
ATOM 1606 C C . LEU A 1 203 ? 13.189 4.750 -11.280 1.00 95.25 203 LEU A C 1
ATOM 1608 O O . LEU A 1 203 ? 13.430 3.635 -10.829 1.00 95.25 203 LEU A O 1
ATOM 1612 N N . VAL A 1 204 ? 13.887 5.239 -12.305 1.00 94.81 204 VAL A N 1
ATOM 1613 C CA . VAL A 1 204 ? 14.978 4.485 -12.943 1.00 94.81 204 VAL A CA 1
ATOM 1614 C C . VAL A 1 204 ? 16.207 4.467 -12.037 1.00 94.81 204 VAL A C 1
ATOM 1616 O O . VAL A 1 204 ? 16.876 3.431 -11.958 1.00 94.81 204 VAL A O 1
ATOM 1619 N N . VAL A 1 205 ? 16.487 5.576 -11.347 1.00 94.38 205 VAL A N 1
ATOM 1620 C CA . VAL A 1 205 ? 17.559 5.671 -10.346 1.00 94.38 205 VAL A CA 1
ATOM 1621 C C . VAL A 1 205 ? 17.328 4.642 -9.238 1.00 94.38 205 VAL A C 1
ATOM 1623 O O . VAL A 1 205 ? 18.197 3.797 -9.005 1.00 94.38 205 VAL A O 1
ATOM 1626 N N . ASP A 1 206 ? 16.131 4.619 -8.656 1.00 96.44 206 ASP A N 1
ATOM 1627 C CA . ASP A 1 206 ? 15.763 3.714 -7.567 1.00 96.44 206 ASP A CA 1
ATOM 1628 C C . ASP A 1 206 ? 15.795 2.244 -7.989 1.00 96.44 206 ASP A C 1
ATOM 1630 O O . ASP A 1 206 ? 16.423 1.414 -7.329 1.00 96.44 206 ASP A O 1
ATOM 1634 N N . LEU A 1 207 ? 15.200 1.901 -9.139 1.00 96.75 207 LEU A N 1
ATOM 1635 C CA . LEU A 1 207 ? 15.237 0.528 -9.653 1.00 96.75 207 LEU A CA 1
ATOM 1636 C C . LEU A 1 207 ? 16.678 0.060 -9.918 1.00 96.75 207 LEU A C 1
ATOM 1638 O O . LEU A 1 207 ? 17.014 -1.104 -9.679 1.00 96.75 207 LEU A O 1
ATOM 1642 N N . THR A 1 208 ? 17.542 0.957 -10.403 1.00 95.56 208 THR A N 1
ATOM 1643 C CA . THR A 1 208 ? 18.961 0.657 -10.642 1.00 95.56 208 THR A CA 1
ATOM 1644 C C . THR A 1 208 ? 19.716 0.461 -9.328 1.00 95.56 208 THR A C 1
ATOM 1646 O O . THR A 1 208 ? 20.555 -0.443 -9.235 1.00 95.56 208 THR A O 1
ATOM 1649 N N . ALA A 1 209 ? 19.422 1.269 -8.309 1.00 95.75 209 ALA A N 1
ATOM 1650 C CA . ALA A 1 209 ? 19.996 1.127 -6.977 1.00 95.75 209 ALA A CA 1
ATOM 1651 C C . ALA A 1 209 ? 19.575 -0.205 -6.335 1.00 95.75 209 ALA A C 1
ATOM 1653 O O . ALA A 1 209 ? 20.432 -0.988 -5.917 1.00 95.75 209 ALA A O 1
ATOM 1654 N N . GLU A 1 210 ? 18.280 -0.526 -6.352 1.00 96.94 210 GLU A N 1
ATOM 1655 C CA . GLU A 1 210 ? 17.733 -1.745 -5.752 1.00 96.94 210 GLU A CA 1
ATOM 1656 C C . GLU A 1 210 ? 18.190 -3.022 -6.473 1.00 96.94 210 GLU A C 1
ATOM 1658 O O . GLU A 1 210 ? 18.536 -4.003 -5.817 1.00 96.94 210 GLU A O 1
ATOM 1663 N N . MET A 1 211 ? 18.339 -3.013 -7.803 1.00 95.81 211 MET A N 1
ATOM 1664 C CA . MET A 1 211 ? 18.944 -4.135 -8.543 1.00 95.81 211 MET A CA 1
ATOM 1665 C C . MET A 1 211 ? 20.378 -4.453 -8.070 1.00 95.81 211 MET A C 1
ATOM 1667 O O . MET A 1 211 ? 20.835 -5.601 -8.140 1.00 95.81 211 MET A O 1
ATOM 1671 N N . ASN A 1 212 ? 21.108 -3.439 -7.603 1.00 94.88 212 ASN A N 1
ATOM 1672 C CA . ASN A 1 212 ? 22.467 -3.583 -7.086 1.00 94.88 212 ASN A CA 1
ATOM 1673 C C . ASN A 1 212 ? 22.523 -3.776 -5.566 1.00 94.88 212 ASN A C 1
ATOM 1675 O O . ASN A 1 212 ? 23.607 -4.026 -5.032 1.00 94.88 212 ASN A O 1
ATOM 1679 N N . ASN A 1 213 ? 21.381 -3.726 -4.882 1.00 95.75 213 ASN A N 1
ATOM 1680 C CA . ASN A 1 213 ? 21.300 -3.916 -3.447 1.00 95.75 213 ASN A CA 1
ATOM 1681 C C . ASN A 1 213 ? 21.637 -5.369 -3.077 1.00 95.75 213 ASN A C 1
ATOM 1683 O O . ASN A 1 213 ? 21.039 -6.330 -3.575 1.00 95.75 213 ASN A O 1
ATOM 1687 N N . ALA A 1 214 ? 22.612 -5.532 -2.179 1.00 93.62 214 ALA A N 1
ATOM 1688 C CA . ALA A 1 214 ? 23.109 -6.837 -1.757 1.00 93.62 214 ALA A CA 1
ATOM 1689 C C . ALA A 1 214 ? 22.027 -7.700 -1.085 1.00 93.62 214 ALA A C 1
ATOM 1691 O O . ALA A 1 214 ? 22.131 -8.926 -1.141 1.00 93.62 214 ALA A O 1
ATOM 1692 N N . LYS A 1 215 ? 20.973 -7.085 -0.519 1.00 92.94 215 LYS A N 1
ATOM 1693 C CA . LYS A 1 215 ? 19.885 -7.801 0.168 1.00 92.94 215 LYS A CA 1
ATOM 1694 C C . LYS A 1 215 ? 19.172 -8.824 -0.724 1.00 92.94 215 LYS A C 1
ATOM 1696 O O . LYS A 1 215 ? 18.750 -9.862 -0.235 1.00 92.94 215 LYS A O 1
ATOM 1701 N N . TYR A 1 216 ? 19.086 -8.574 -2.033 1.00 92.25 216 TYR A N 1
ATOM 1702 C CA . TYR A 1 216 ? 18.362 -9.452 -2.961 1.00 92.25 216 TYR A CA 1
ATOM 1703 C C . TYR A 1 216 ? 19.199 -10.585 -3.561 1.00 92.25 216 TYR A C 1
ATOM 1705 O O . TYR A 1 216 ? 18.638 -11.504 -4.166 1.00 92.25 216 TYR A O 1
ATOM 1713 N N . ASN A 1 217 ? 20.529 -10.488 -3.447 1.00 91.88 217 ASN A N 1
ATOM 1714 C CA . ASN A 1 217 ? 21.496 -11.477 -3.927 1.00 91.88 217 ASN A CA 1
ATOM 1715 C C . ASN A 1 217 ? 21.201 -12.022 -5.346 1.00 91.88 217 ASN A C 1
ATOM 1717 O O . ASN A 1 217 ? 21.181 -13.231 -5.579 1.00 91.88 217 ASN A O 1
ATOM 1721 N N . PHE A 1 218 ? 20.931 -11.130 -6.305 1.00 94.69 218 PHE A N 1
ATOM 1722 C CA . PHE A 1 218 ? 20.617 -11.536 -7.676 1.00 94.69 218 PHE A CA 1
ATOM 1723 C C . PHE A 1 218 ? 21.795 -12.235 -8.362 1.00 94.69 218 PHE A C 1
ATOM 1725 O O . PHE A 1 218 ? 22.919 -11.724 -8.405 1.00 94.69 218 PHE A O 1
ATOM 1732 N N . SER A 1 219 ? 21.501 -13.368 -8.992 1.00 94.88 219 SER A N 1
ATOM 1733 C CA . SER A 1 219 ? 22.390 -14.042 -9.931 1.00 94.88 219 SER A CA 1
ATOM 1734 C C . SER A 1 219 ? 22.677 -13.171 -11.158 1.00 94.88 219 SER A C 1
ATOM 1736 O O . SER A 1 219 ? 21.968 -12.212 -11.474 1.00 94.88 219 SER A O 1
ATOM 1738 N N . ARG A 1 220 ? 23.717 -13.530 -11.916 1.00 94.12 220 ARG A N 1
ATOM 1739 C CA . ARG A 1 220 ? 24.091 -12.792 -13.130 1.00 94.12 220 ARG A CA 1
ATOM 1740 C C . ARG A 1 220 ? 22.956 -12.738 -14.159 1.00 94.12 220 ARG A C 1
ATOM 1742 O O . ARG A 1 220 ? 22.732 -11.682 -14.737 1.00 94.12 220 ARG A O 1
ATOM 1749 N N . SER A 1 221 ? 22.251 -13.848 -14.377 1.00 93.81 221 SER A N 1
ATOM 1750 C CA . SER A 1 221 ? 21.122 -13.912 -15.315 1.00 93.81 221 SER A CA 1
ATOM 1751 C C . SER A 1 221 ? 19.954 -13.037 -14.872 1.00 93.81 221 SER A C 1
ATOM 1753 O O . SER A 1 221 ? 19.354 -12.359 -15.699 1.00 93.81 221 SER A O 1
ATOM 1755 N N . GLU A 1 222 ? 19.664 -13.004 -13.570 1.00 95.31 222 GLU A N 1
ATOM 1756 C CA . GLU A 1 222 ? 18.623 -12.141 -13.004 1.00 95.31 222 GLU A CA 1
ATOM 1757 C C . GLU A 1 222 ? 18.963 -10.666 -13.185 1.00 95.31 222 GLU A C 1
ATOM 1759 O O . GLU A 1 222 ? 18.123 -9.894 -13.639 1.00 95.31 222 GLU A O 1
ATOM 1764 N N . LYS A 1 223 ? 20.220 -10.285 -12.923 1.00 95.25 223 LYS A N 1
ATOM 1765 C CA . LYS A 1 223 ? 20.687 -8.917 -13.167 1.00 95.25 223 LYS A CA 1
ATOM 1766 C C . LYS A 1 223 ? 20.575 -8.521 -14.634 1.00 95.25 223 LYS A C 1
ATOM 1768 O O . LYS A 1 223 ? 20.200 -7.388 -14.908 1.00 95.25 223 LYS A O 1
ATOM 1773 N N . THR A 1 224 ? 20.860 -9.425 -15.574 1.00 95.00 224 THR A N 1
ATOM 1774 C CA . THR A 1 224 ? 20.659 -9.149 -17.005 1.00 95.00 224 THR A CA 1
ATOM 1775 C C . THR A 1 224 ? 19.187 -8.883 -17.320 1.00 95.00 224 THR A C 1
ATOM 1777 O O . THR A 1 224 ? 18.888 -7.849 -17.906 1.00 95.00 224 THR A O 1
ATOM 1780 N N . MET A 1 225 ? 18.264 -9.736 -16.857 1.00 95.44 225 MET A N 1
ATOM 1781 C CA . MET A 1 225 ? 16.822 -9.528 -17.071 1.00 95.44 225 MET A CA 1
ATOM 1782 C C . MET A 1 225 ? 16.323 -8.205 -16.473 1.00 95.44 225 MET A C 1
ATOM 1784 O O . MET A 1 225 ? 15.567 -7.482 -17.119 1.00 95.44 225 MET A O 1
ATOM 1788 N N . LEU A 1 226 ? 16.758 -7.870 -15.254 1.00 96.62 226 LEU A N 1
ATOM 1789 C CA . LEU A 1 226 ? 16.406 -6.610 -14.592 1.00 96.62 226 LEU A CA 1
ATOM 1790 C C . LEU A 1 226 ? 17.016 -5.399 -15.306 1.00 96.62 226 LEU A C 1
ATOM 1792 O O . LEU A 1 226 ? 16.342 -4.388 -15.470 1.00 96.62 226 LEU A O 1
ATOM 1796 N N . THR A 1 227 ? 18.255 -5.510 -15.790 1.00 96.50 227 THR A N 1
ATOM 1797 C CA . THR A 1 227 ? 18.906 -4.452 -16.577 1.00 96.50 227 THR A CA 1
ATOM 1798 C C . THR A 1 227 ? 18.129 -4.176 -17.863 1.00 96.50 227 THR A C 1
ATOM 1800 O O . THR A 1 227 ? 17.883 -3.016 -18.187 1.00 96.50 227 THR A O 1
ATOM 1803 N N . ASP A 1 228 ? 17.700 -5.220 -18.575 1.00 95.25 228 ASP A N 1
ATOM 1804 C CA . ASP A 1 228 ? 16.901 -5.079 -19.795 1.00 95.25 228 ASP A CA 1
ATOM 1805 C C . ASP A 1 228 ? 15.534 -4.443 -19.495 1.00 95.25 228 ASP A C 1
ATOM 1807 O O . ASP A 1 228 ? 15.112 -3.515 -20.185 1.00 95.25 228 ASP A O 1
ATOM 1811 N N . PHE A 1 229 ? 14.873 -4.878 -18.418 1.00 95.75 229 PHE A N 1
ATOM 1812 C CA . PHE A 1 229 ? 13.616 -4.297 -17.941 1.00 95.75 229 PHE A CA 1
ATOM 1813 C C . PHE A 1 229 ? 13.744 -2.796 -17.620 1.00 95.75 229 PHE A C 1
ATOM 1815 O O . PHE A 1 229 ? 12.957 -1.988 -18.122 1.00 95.75 229 PHE A O 1
ATOM 1822 N N . ILE A 1 230 ? 14.761 -2.408 -16.845 1.00 95.62 230 ILE A N 1
ATOM 1823 C CA . ILE A 1 230 ? 15.018 -1.009 -16.473 1.00 95.62 230 ILE A CA 1
ATOM 1824 C C . ILE A 1 230 ? 15.364 -0.177 -17.713 1.00 95.62 230 ILE A C 1
ATOM 1826 O O . ILE A 1 230 ? 14.840 0.924 -17.881 1.00 95.62 230 ILE A O 1
ATOM 1830 N N . ASN A 1 231 ? 16.189 -0.704 -18.622 1.00 94.38 231 ASN A N 1
ATOM 1831 C CA . ASN A 1 231 ? 16.530 -0.014 -19.866 1.00 94.38 231 ASN A CA 1
ATOM 1832 C C . ASN A 1 231 ? 15.305 0.204 -20.762 1.00 94.38 231 ASN A C 1
ATOM 1834 O O . ASN A 1 231 ? 15.177 1.273 -21.356 1.00 94.38 231 ASN A O 1
ATOM 1838 N N . ASN A 1 232 ? 14.378 -0.755 -20.831 1.00 92.69 232 ASN A N 1
ATOM 1839 C CA . ASN A 1 232 ? 13.135 -0.577 -21.579 1.00 92.69 232 ASN A CA 1
ATOM 1840 C C . ASN A 1 232 ? 12.271 0.544 -20.985 1.00 92.69 232 ASN A C 1
ATOM 1842 O O . ASN A 1 232 ? 11.750 1.369 -21.736 1.00 92.69 232 ASN A O 1
ATOM 1846 N N . ILE A 1 233 ? 12.155 0.624 -19.653 1.00 92.25 233 ILE A N 1
ATOM 1847 C CA . ILE A 1 233 ? 11.472 1.740 -18.975 1.00 92.25 233 ILE A CA 1
ATOM 1848 C C . ILE A 1 233 ? 12.174 3.065 -19.292 1.00 92.25 233 ILE A C 1
ATOM 1850 O O . ILE A 1 233 ? 11.522 4.010 -19.743 1.00 92.25 233 ILE A O 1
ATOM 1854 N N . ARG A 1 234 ? 13.501 3.121 -19.122 1.00 91.31 234 ARG A N 1
ATOM 1855 C CA . ARG A 1 234 ? 14.322 4.305 -19.409 1.00 91.31 234 ARG A CA 1
ATOM 1856 C C . ARG A 1 234 ? 14.078 4.811 -20.830 1.00 91.31 234 ARG A C 1
ATOM 1858 O O . ARG A 1 234 ? 13.763 5.982 -21.009 1.00 91.31 234 ARG A O 1
ATOM 1865 N N . VAL A 1 235 ? 14.157 3.941 -21.838 1.00 86.75 235 VAL A N 1
ATOM 1866 C CA . VAL A 1 235 ? 13.953 4.314 -23.250 1.00 86.75 235 VAL A CA 1
ATOM 1867 C C . VAL A 1 235 ? 12.536 4.833 -23.502 1.00 86.75 235 VAL A C 1
ATOM 1869 O O . VAL A 1 235 ? 12.367 5.834 -24.200 1.00 86.75 235 VAL A O 1
ATOM 1872 N N . LEU A 1 236 ? 11.516 4.190 -22.927 1.00 82.25 236 LEU A N 1
ATOM 1873 C CA . LEU A 1 236 ? 10.120 4.590 -23.123 1.00 82.25 236 LEU A CA 1
ATOM 1874 C C . LEU A 1 236 ? 9.809 5.963 -22.518 1.00 82.25 236 LEU A C 1
ATOM 1876 O O . LEU A 1 236 ? 9.047 6.728 -23.114 1.00 82.25 236 LEU A O 1
ATOM 1880 N N . ILE A 1 237 ? 10.406 6.274 -21.365 1.00 79.75 237 ILE A N 1
ATOM 1881 C CA . ILE A 1 237 ? 10.086 7.463 -20.570 1.00 79.75 237 ILE A CA 1
ATOM 1882 C C . ILE A 1 237 ? 11.026 8.626 -20.881 1.00 79.75 237 ILE A C 1
ATOM 1884 O O . ILE A 1 237 ? 10.552 9.709 -21.225 1.00 79.75 237 ILE A O 1
ATOM 1888 N N . ALA A 1 238 ? 12.343 8.412 -20.816 1.00 61.81 238 ALA A N 1
ATOM 1889 C CA . ALA A 1 238 ? 13.337 9.455 -21.076 1.00 61.81 238 ALA A CA 1
ATOM 1890 C C . ALA A 1 238 ? 13.321 9.908 -22.547 1.00 61.81 238 ALA A C 1
ATOM 1892 O O . ALA A 1 238 ? 13.591 11.069 -22.846 1.00 61.81 238 ALA A O 1
ATOM 1893 N N . GLY A 1 239 ? 12.932 9.021 -23.472 1.00 58.50 239 GLY A N 1
ATOM 1894 C CA . GLY A 1 239 ? 12.776 9.350 -24.890 1.00 58.50 239 GLY A CA 1
ATOM 1895 C C . GLY A 1 239 ? 11.524 10.167 -25.231 1.00 58.50 239 GLY A C 1
ATOM 1896 O O . GLY A 1 239 ? 11.447 10.697 -26.337 1.00 58.50 239 GLY A O 1
ATOM 1897 N N . ASN A 1 240 ? 10.545 10.288 -24.320 1.00 68.31 240 ASN A N 1
ATOM 1898 C CA . ASN A 1 240 ? 9.248 10.908 -24.612 1.00 68.31 240 ASN A CA 1
ATOM 1899 C C . ASN A 1 240 ? 8.759 11.828 -23.480 1.00 68.31 240 ASN A C 1
ATOM 1901 O O . ASN A 1 240 ? 7.770 11.549 -22.798 1.00 68.31 240 ASN A O 1
ATOM 1905 N N . ALA A 1 241 ? 9.411 12.984 -23.328 1.00 70.12 241 ALA A N 1
ATOM 1906 C CA . ALA A 1 241 ? 9.040 14.005 -22.341 1.00 70.12 241 ALA A CA 1
ATOM 1907 C C . ALA A 1 241 ? 7.583 14.512 -22.465 1.00 70.12 241 ALA A C 1
ATOM 1909 O O . ALA A 1 241 ? 7.038 15.046 -21.505 1.00 70.12 241 ALA A O 1
ATOM 1910 N N . SER A 1 242 ? 6.941 14.333 -23.625 1.00 80.00 242 SER A N 1
ATOM 1911 C CA . SER A 1 242 ? 5.551 14.730 -23.890 1.00 80.00 242 SER A CA 1
ATOM 1912 C C . SER A 1 242 ? 4.490 13.749 -23.377 1.00 80.00 242 SER A C 1
ATOM 1914 O O . SER A 1 242 ? 3.301 14.064 -23.450 1.00 80.00 242 SER A O 1
ATOM 1916 N N . LEU A 1 243 ? 4.875 12.563 -22.889 1.00 85.69 243 LEU A N 1
ATOM 1917 C CA . LEU A 1 243 ? 3.913 11.602 -22.350 1.00 85.69 243 LEU A CA 1
ATOM 1918 C C . LEU A 1 243 ? 3.286 12.124 -21.058 1.00 85.69 243 LEU A C 1
ATOM 1920 O O . LEU A 1 243 ? 3.984 12.591 -20.155 1.00 85.69 243 LEU A O 1
ATOM 1924 N N . SER A 1 244 ? 1.965 11.967 -20.947 1.00 90.44 244 SER A N 1
ATOM 1925 C CA . SER A 1 244 ? 1.268 12.166 -19.679 1.00 90.44 244 SER A CA 1
ATOM 1926 C C . SER A 1 244 ? 1.759 11.164 -18.633 1.00 90.44 244 SER A C 1
ATOM 1928 O O . SER A 1 244 ? 2.215 10.068 -18.966 1.00 90.44 244 SER A O 1
ATOM 1930 N N . ILE A 1 245 ? 1.618 11.517 -17.355 1.00 90.69 245 ILE A N 1
ATOM 1931 C CA . ILE A 1 245 ? 1.966 10.628 -16.237 1.00 90.69 245 ILE A CA 1
ATOM 1932 C C . ILE A 1 245 ? 1.213 9.297 -16.335 1.00 90.69 245 ILE A C 1
ATOM 1934 O O . ILE A 1 245 ? 1.817 8.237 -16.216 1.00 90.69 245 ILE A O 1
ATOM 1938 N N . GLU A 1 246 ? -0.075 9.335 -16.683 1.00 90.62 246 GLU A N 1
ATOM 1939 C CA . GLU A 1 246 ? -0.879 8.129 -16.906 1.00 90.62 246 GLU A CA 1
ATOM 1940 C C . GLU A 1 246 ? -0.283 7.222 -17.999 1.00 90.62 246 GLU A C 1
ATOM 1942 O O . GLU A 1 246 ? -0.226 6.003 -17.841 1.00 90.62 246 GLU A O 1
ATOM 1947 N N . ALA A 1 247 ? 0.199 7.799 -19.106 1.00 91.12 247 ALA A N 1
ATOM 1948 C CA . ALA A 1 247 ? 0.830 7.030 -20.174 1.00 91.12 247 ALA A CA 1
ATOM 1949 C C . ALA A 1 247 ? 2.179 6.435 -19.737 1.00 91.12 247 ALA A C 1
ATOM 1951 O O . ALA A 1 247 ? 2.474 5.290 -20.083 1.00 91.12 247 ALA A O 1
ATOM 1952 N N . LYS A 1 248 ? 2.972 7.175 -18.947 1.00 93.00 248 LYS A N 1
ATOM 1953 C CA . LYS A 1 248 ? 4.231 6.677 -18.368 1.00 93.00 248 LYS A CA 1
ATOM 1954 C C . LYS A 1 248 ? 3.979 5.494 -17.431 1.00 93.00 248 LYS A C 1
ATOM 1956 O O . LYS A 1 248 ? 4.606 4.453 -17.604 1.00 93.00 248 LYS A O 1
ATOM 1961 N N . ILE A 1 249 ? 3.011 5.601 -16.519 1.00 94.00 249 ILE A N 1
ATOM 1962 C CA . ILE A 1 249 ? 2.630 4.509 -15.609 1.00 94.00 249 ILE A CA 1
ATOM 1963 C C . ILE A 1 249 ? 2.153 3.281 -16.392 1.00 94.00 249 ILE A C 1
ATOM 1965 O O . ILE A 1 249 ? 2.653 2.180 -16.165 1.00 94.00 249 ILE A O 1
ATOM 1969 N N . LYS A 1 250 ? 1.271 3.452 -17.389 1.00 92.94 250 LYS A N 1
ATOM 1970 C CA . LYS A 1 250 ? 0.832 2.339 -18.254 1.00 92.94 250 LYS A CA 1
ATOM 1971 C C . LYS A 1 250 ? 2.000 1.662 -18.972 1.00 92.94 250 LYS A C 1
ATOM 1973 O O . LYS A 1 250 ? 2.006 0.439 -19.097 1.00 92.94 250 LYS A O 1
ATOM 1978 N N . ALA A 1 251 ? 2.994 2.428 -19.421 1.00 92.56 251 ALA A N 1
ATOM 1979 C CA . ALA A 1 251 ? 4.196 1.875 -20.036 1.00 92.56 251 ALA A CA 1
ATOM 1980 C C . ALA A 1 251 ? 5.023 1.044 -19.038 1.00 92.56 251 ALA A C 1
ATOM 1982 O O . ALA A 1 251 ? 5.448 -0.058 -19.385 1.00 92.56 251 ALA A O 1
ATOM 1983 N N . VAL A 1 252 ? 5.196 1.517 -17.797 1.00 95.19 252 VAL A N 1
ATOM 1984 C CA . VAL A 1 252 ? 5.873 0.768 -16.720 1.00 95.19 252 VAL A CA 1
ATOM 1985 C C . VAL A 1 252 ? 5.137 -0.539 -16.411 1.00 95.19 252 VAL A C 1
ATOM 1987 O O . VAL A 1 252 ? 5.749 -1.608 -16.429 1.00 95.19 252 VAL A O 1
ATOM 1990 N N . VAL A 1 253 ? 3.817 -0.482 -16.206 1.00 95.69 253 VAL A N 1
ATOM 1991 C CA . VAL A 1 253 ? 2.975 -1.663 -15.933 1.00 95.69 253 VAL A CA 1
ATOM 1992 C C . VAL A 1 253 ? 3.031 -2.666 -17.088 1.00 95.69 253 VAL A C 1
ATOM 1994 O O . VAL A 1 253 ? 3.105 -3.880 -16.868 1.00 95.69 253 VAL A O 1
ATOM 1997 N N . TYR A 1 254 ? 3.051 -2.180 -18.331 1.00 94.81 254 TYR A N 1
ATOM 1998 C CA . TYR A 1 254 ? 3.218 -3.029 -19.505 1.00 94.81 254 TYR A CA 1
ATOM 1999 C C . TYR A 1 254 ? 4.574 -3.744 -19.497 1.00 94.81 254 TYR A C 1
ATOM 2001 O O . TYR A 1 254 ? 4.607 -4.965 -19.648 1.00 94.81 254 TYR A O 1
ATOM 2009 N N . GLN A 1 255 ? 5.680 -3.027 -19.261 1.00 94.94 255 GLN A N 1
ATOM 2010 C CA . GLN A 1 255 ? 7.011 -3.642 -19.175 1.00 94.94 255 GLN A CA 1
ATOM 2011 C C . GLN A 1 255 ? 7.088 -4.683 -18.057 1.00 94.94 255 GLN A C 1
ATOM 2013 O O . GLN A 1 255 ? 7.649 -5.762 -18.253 1.00 94.94 255 GLN A O 1
ATOM 2018 N N . TYR A 1 256 ? 6.472 -4.398 -16.909 1.00 96.44 256 TYR A N 1
ATOM 2019 C CA . TYR A 1 256 ? 6.400 -5.345 -15.804 1.00 96.44 256 TYR A CA 1
ATOM 2020 C C . TYR A 1 256 ? 5.649 -6.617 -16.216 1.00 96.44 256 TYR A C 1
ATOM 2022 O O . TYR A 1 256 ? 6.142 -7.726 -16.012 1.00 96.44 256 TYR A O 1
ATOM 2030 N N . SER A 1 257 ? 4.504 -6.466 -16.883 1.00 94.62 257 SER A N 1
ATOM 2031 C CA . SER A 1 257 ? 3.710 -7.592 -17.385 1.00 94.62 257 SER A CA 1
ATOM 2032 C C . SER A 1 257 ? 4.496 -8.453 -18.379 1.00 94.62 257 SER A C 1
ATOM 2034 O O . SER A 1 257 ? 4.448 -9.677 -18.289 1.00 94.62 257 SER A O 1
ATOM 2036 N N . GLN A 1 258 ? 5.267 -7.832 -19.282 1.00 94.38 258 GLN A N 1
ATOM 2037 C CA . GLN A 1 258 ? 6.136 -8.558 -20.215 1.00 94.38 258 GLN A CA 1
ATOM 2038 C C . GLN A 1 258 ? 7.222 -9.352 -19.478 1.00 94.38 258 GLN A C 1
ATOM 2040 O O . GLN A 1 258 ? 7.427 -10.527 -19.778 1.00 94.38 258 GLN A O 1
ATOM 2045 N N . LEU A 1 259 ? 7.872 -8.756 -18.472 1.00 94.94 259 LEU A N 1
ATOM 2046 C CA . LEU A 1 259 ? 8.872 -9.458 -17.664 1.00 94.94 259 LEU A CA 1
ATOM 2047 C C . LEU A 1 259 ? 8.258 -10.646 -16.912 1.00 94.94 259 LEU A C 1
ATOM 2049 O O . LEU A 1 259 ? 8.862 -11.715 -16.862 1.00 94.94 259 LEU A O 1
ATOM 2053 N N . MET A 1 260 ? 7.053 -10.501 -16.356 1.00 94.06 260 MET A N 1
ATOM 2054 C CA . MET A 1 260 ? 6.391 -11.575 -15.605 1.00 94.06 260 MET A CA 1
ATOM 2055 C C . MET A 1 260 ? 6.039 -12.798 -16.464 1.00 94.06 260 MET A C 1
ATOM 2057 O O . MET A 1 260 ? 5.929 -13.894 -15.918 1.00 94.06 260 MET A O 1
ATOM 2061 N N . MET A 1 261 ? 5.935 -12.659 -17.791 1.00 91.19 261 MET A N 1
ATOM 2062 C CA . MET A 1 261 ? 5.709 -13.800 -18.689 1.00 91.19 261 MET A CA 1
ATOM 2063 C C . MET A 1 261 ? 6.901 -14.766 -18.746 1.00 91.19 261 MET A C 1
ATOM 2065 O O . MET A 1 261 ? 6.707 -15.959 -18.969 1.00 91.19 261 MET A O 1
ATOM 2069 N N . THR A 1 262 ? 8.126 -14.275 -18.544 1.00 90.19 262 THR A N 1
ATOM 2070 C CA . THR A 1 262 ? 9.359 -15.080 -18.647 1.00 90.19 262 THR A CA 1
ATOM 2071 C C . THR A 1 262 ? 10.163 -15.141 -17.348 1.00 90.19 262 THR A C 1
ATOM 2073 O O . THR A 1 262 ? 11.014 -16.012 -17.191 1.00 90.19 262 THR A O 1
ATOM 2076 N N . GLY A 1 263 ? 9.905 -14.224 -16.418 1.00 90.31 263 GLY A N 1
ATOM 2077 C CA . GLY A 1 263 ? 10.667 -13.998 -15.191 1.00 90.31 263 GLY A CA 1
ATOM 2078 C C . GLY A 1 263 ? 9.798 -13.950 -13.936 1.00 90.31 263 GLY A C 1
ATOM 2079 O O . GLY A 1 263 ? 10.122 -13.221 -13.005 1.00 90.31 263 GLY A O 1
ATOM 2080 N N . SER A 1 264 ? 8.689 -14.697 -13.884 1.00 88.62 264 SER A N 1
ATOM 2081 C CA . SER A 1 264 ? 7.752 -14.692 -12.744 1.00 88.62 264 SER A CA 1
ATOM 2082 C C . SER A 1 264 ? 8.397 -15.026 -11.390 1.00 88.62 264 SER A C 1
ATOM 2084 O O . SER A 1 264 ? 7.919 -14.575 -10.354 1.00 88.62 264 SER A O 1
ATOM 2086 N N . PHE A 1 265 ? 9.526 -15.739 -11.374 1.00 88.88 265 PHE A N 1
ATOM 2087 C CA . PHE A 1 265 ? 10.315 -16.007 -10.165 1.00 88.88 265 PHE A CA 1
ATOM 2088 C C . PHE A 1 265 ? 10.969 -14.746 -9.554 1.00 88.88 265 PHE A C 1
ATOM 2090 O O . PHE A 1 265 ? 11.395 -14.769 -8.401 1.00 88.88 265 PHE A O 1
ATOM 2097 N N . LEU A 1 266 ? 11.036 -13.634 -10.298 1.00 92.94 266 LEU A N 1
ATOM 2098 C CA . LEU A 1 266 ? 11.465 -12.324 -9.795 1.00 92.94 266 LEU A CA 1
ATOM 2099 C C . LEU A 1 266 ? 10.322 -11.531 -9.152 1.00 92.94 266 LEU A C 1
ATOM 2101 O O . LEU A 1 266 ? 10.590 -10.496 -8.548 1.00 92.94 266 LEU A O 1
ATOM 2105 N N . LYS A 1 267 ? 9.065 -11.992 -9.270 1.00 92.94 267 LYS A N 1
ATOM 2106 C CA . LYS A 1 267 ? 7.864 -11.230 -8.894 1.00 92.94 267 LYS A CA 1
ATOM 2107 C C . LYS A 1 267 ? 7.939 -10.670 -7.479 1.00 92.94 267 LYS A C 1
ATOM 2109 O O . LYS A 1 267 ? 7.676 -9.485 -7.310 1.00 92.94 267 LYS A O 1
ATOM 2114 N N . PHE A 1 268 ? 8.312 -11.500 -6.503 1.00 93.25 268 PHE A N 1
ATOM 2115 C CA . PHE A 1 268 ? 8.421 -11.061 -5.114 1.00 93.25 268 PHE A CA 1
ATOM 2116 C C . PHE A 1 268 ? 9.503 -9.993 -4.956 1.00 93.25 268 PHE A C 1
ATOM 2118 O O . PHE A 1 268 ? 9.182 -8.842 -4.688 1.00 93.25 268 PHE A O 1
ATOM 2125 N N . ARG A 1 269 ? 10.764 -10.334 -5.245 1.00 94.50 269 ARG A N 1
ATOM 2126 C CA . ARG A 1 269 ? 11.902 -9.421 -5.051 1.00 94.50 269 ARG A CA 1
ATOM 2127 C C . ARG A 1 269 ? 11.768 -8.105 -5.818 1.00 94.50 269 ARG A C 1
ATOM 2129 O O . ARG A 1 269 ? 12.078 -7.068 -5.256 1.00 94.50 269 ARG A O 1
ATOM 2136 N N . LEU A 1 270 ? 11.286 -8.123 -7.065 1.00 95.88 270 LEU A N 1
ATOM 2137 C CA . LEU A 1 270 ? 11.094 -6.895 -7.843 1.00 95.88 270 LEU A CA 1
ATOM 2138 C C . LEU A 1 270 ? 10.006 -6.002 -7.240 1.00 95.88 270 LEU A C 1
ATOM 2140 O O . LEU A 1 270 ? 10.161 -4.788 -7.220 1.00 95.88 270 LEU A O 1
ATOM 2144 N N . ARG A 1 271 ? 8.906 -6.581 -6.748 1.00 96.31 271 ARG A N 1
ATOM 2145 C CA . ARG A 1 271 ? 7.835 -5.797 -6.124 1.00 96.31 271 ARG A CA 1
ATOM 2146 C C . ARG A 1 271 ? 8.236 -5.210 -4.773 1.00 96.31 271 ARG A C 1
ATOM 2148 O O . ARG A 1 271 ? 7.612 -4.245 -4.369 1.00 96.31 271 ARG A O 1
ATOM 2155 N N . GLU A 1 272 ? 9.288 -5.719 -4.141 1.00 96.06 272 GLU A N 1
ATOM 2156 C CA . GLU A 1 272 ? 9.851 -5.165 -2.904 1.00 96.06 272 GLU A CA 1
ATOM 2157 C C . GLU A 1 272 ? 10.894 -4.054 -3.147 1.00 96.06 272 GLU A C 1
ATOM 2159 O O . GLU A 1 272 ? 11.396 -3.476 -2.183 1.00 96.06 272 GLU A O 1
ATOM 2164 N N . PHE A 1 273 ? 11.225 -3.720 -4.406 1.00 97.81 273 PHE A N 1
ATOM 2165 C CA . PHE A 1 273 ? 12.156 -2.623 -4.708 1.00 97.81 273 PHE A CA 1
ATOM 2166 C C . PHE A 1 273 ? 11.606 -1.314 -4.158 1.00 97.81 273 PHE A C 1
ATOM 2168 O O . PHE A 1 273 ? 10.554 -0.862 -4.606 1.00 97.81 273 PHE A O 1
ATOM 2175 N N . SER A 1 274 ? 12.315 -0.712 -3.207 1.00 97.88 274 SER A N 1
ATOM 2176 C CA . SER A 1 274 ? 11.964 0.602 -2.675 1.00 97.88 274 SER A CA 1
ATOM 2177 C C . SER A 1 274 ? 12.119 1.663 -3.764 1.00 97.88 274 SER A C 1
ATOM 2179 O O . SER A 1 274 ? 13.151 1.706 -4.430 1.00 97.88 274 SER A O 1
ATOM 2181 N N . ILE A 1 275 ? 11.097 2.498 -3.942 1.00 97.75 275 ILE A N 1
ATOM 2182 C CA . ILE A 1 275 ? 11.081 3.605 -4.905 1.00 97.75 275 ILE A CA 1
ATOM 2183 C C . ILE A 1 275 ? 10.453 4.843 -4.257 1.00 97.75 275 ILE A C 1
ATOM 2185 O O . ILE A 1 275 ? 9.593 4.713 -3.384 1.00 97.75 275 ILE A O 1
ATOM 2189 N N . GLY A 1 276 ? 10.867 6.037 -4.676 1.00 96.00 276 GLY A N 1
ATOM 2190 C CA . GLY A 1 276 ? 10.356 7.307 -4.166 1.00 96.00 276 GLY A CA 1
ATOM 2191 C C . GLY A 1 276 ? 10.539 7.455 -2.657 1.00 96.00 276 GLY A C 1
ATOM 2192 O O . GLY A 1 276 ? 9.659 7.973 -1.972 1.00 96.00 276 GLY A O 1
ATOM 2193 N N . ALA A 1 277 ? 11.657 6.957 -2.115 1.00 94.06 277 ALA A N 1
ATOM 2194 C CA . ALA A 1 277 ? 11.927 6.981 -0.676 1.00 94.06 277 ALA A CA 1
ATOM 2195 C C . ALA A 1 277 ? 11.992 8.414 -0.115 1.00 94.06 277 ALA A C 1
ATOM 2197 O O . ALA A 1 277 ? 11.693 8.639 1.055 1.00 94.06 277 ALA A O 1
ATOM 2198 N N . SER A 1 278 ? 12.356 9.385 -0.956 1.00 91.75 278 SER A N 1
ATOM 2199 C CA . SER A 1 278 ? 12.405 10.814 -0.632 1.00 91.75 278 SER A CA 1
ATOM 2200 C C . SER A 1 278 ? 11.024 11.438 -0.372 1.00 91.75 278 SER A C 1
ATOM 2202 O O . SER A 1 278 ? 10.948 12.470 0.293 1.00 91.75 278 SER A O 1
ATOM 2204 N N . PHE A 1 279 ? 9.948 10.802 -0.841 1.00 94.62 279 PHE A N 1
ATOM 2205 C CA . PHE A 1 279 ? 8.555 11.227 -0.673 1.00 94.62 279 PHE A CA 1
ATOM 2206 C C . PHE A 1 279 ? 7.647 10.050 -0.282 1.00 94.62 279 PHE A C 1
ATOM 2208 O O . PHE A 1 279 ? 6.490 9.994 -0.679 1.00 94.62 279 PHE A O 1
ATOM 2215 N N . ASP A 1 280 ? 8.184 9.081 0.468 1.00 95.25 280 ASP A N 1
ATOM 2216 C CA . ASP A 1 280 ? 7.435 7.979 1.094 1.00 95.25 280 ASP A CA 1
ATOM 2217 C C . ASP A 1 280 ? 6.494 7.197 0.157 1.00 95.25 280 ASP A C 1
ATOM 2219 O O . ASP A 1 280 ? 5.449 6.694 0.577 1.00 95.25 280 ASP A O 1
ATOM 2223 N N . PHE A 1 281 ? 6.855 7.064 -1.122 1.00 96.81 281 PHE A N 1
ATOM 2224 C CA . PHE A 1 281 ? 5.990 6.401 -2.097 1.00 96.81 281 PHE A CA 1
ATOM 2225 C C . PHE A 1 281 ? 5.775 4.914 -1.761 1.00 96.81 281 PHE A C 1
ATOM 2227 O O . PHE A 1 281 ? 4.644 4.410 -1.779 1.00 96.81 281 PHE A O 1
ATOM 2234 N N . GLY A 1 282 ? 6.866 4.215 -1.430 1.00 97.19 282 GLY A N 1
ATOM 2235 C CA . GLY A 1 282 ? 6.865 2.817 -1.007 1.00 97.19 282 GLY A CA 1
ATOM 2236 C C . GLY A 1 282 ? 7.710 1.938 -1.921 1.00 97.19 282 GLY A C 1
ATOM 2237 O O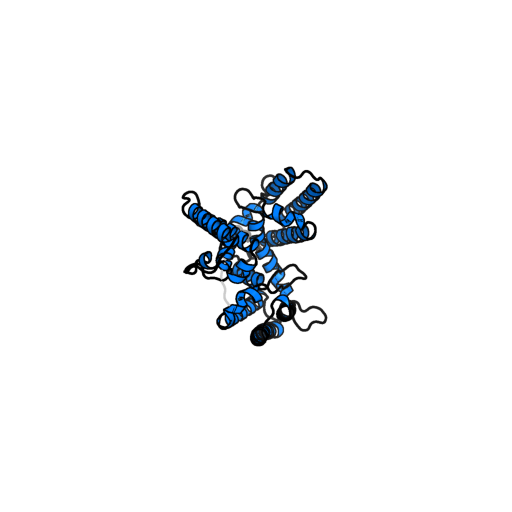 . GLY A 1 282 ? 8.924 2.111 -2.029 1.00 97.19 282 GLY A O 1
ATOM 2238 N N . THR A 1 283 ? 7.078 0.950 -2.543 1.00 97.88 283 THR A N 1
ATOM 2239 C CA . THR A 1 283 ? 7.745 -0.066 -3.360 1.00 97.88 283 THR A CA 1
ATOM 2240 C C . THR A 1 283 ? 7.259 -0.074 -4.806 1.00 97.88 283 THR A C 1
ATOM 2242 O O . THR A 1 283 ? 6.217 0.480 -5.159 1.00 97.88 283 THR A O 1
ATOM 2245 N N . PHE A 1 284 ? 7.992 -0.763 -5.678 1.00 98.12 284 PHE A N 1
ATOM 2246 C CA . PHE A 1 284 ? 7.547 -1.005 -7.043 1.00 98.12 284 PHE A CA 1
ATOM 2247 C C . PHE A 1 284 ? 6.229 -1.793 -7.088 1.00 98.12 284 PHE A C 1
ATOM 2249 O O . PHE A 1 284 ? 5.407 -1.563 -7.971 1.00 98.12 284 PHE A O 1
ATOM 2256 N N . GLY A 1 285 ? 5.983 -2.688 -6.126 1.00 97.44 285 GLY A N 1
ATOM 2257 C CA . GLY A 1 285 ? 4.691 -3.351 -5.966 1.00 97.44 285 GLY A CA 1
ATOM 2258 C C . GLY A 1 285 ? 3.558 -2.356 -5.722 1.00 97.44 285 GLY A C 1
ATOM 2259 O O . GLY A 1 285 ? 2.519 -2.459 -6.372 1.00 97.44 285 GLY A O 1
ATOM 2260 N N . ASP A 1 286 ? 3.801 -1.353 -4.878 1.00 97.88 286 ASP A N 1
ATOM 2261 C CA . ASP A 1 286 ? 2.835 -0.292 -4.591 1.00 97.88 286 ASP A CA 1
ATOM 2262 C C . ASP A 1 286 ? 2.520 0.573 -5.820 1.00 97.88 286 ASP A C 1
ATOM 2264 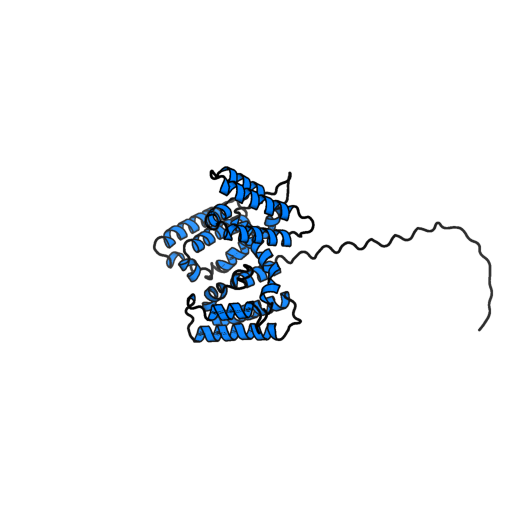O O . ASP A 1 286 ? 1.382 1.002 -5.981 1.00 97.88 286 ASP A O 1
ATOM 2268 N N . LEU A 1 287 ? 3.482 0.788 -6.729 1.00 97.81 287 LEU A N 1
ATOM 2269 C CA . LEU A 1 287 ? 3.222 1.454 -8.016 1.00 97.81 287 LEU A CA 1
ATOM 2270 C C . LEU A 1 287 ? 2.228 0.656 -8.858 1.00 97.81 287 LEU A C 1
ATOM 2272 O O . LEU A 1 287 ? 1.284 1.226 -9.411 1.00 97.81 287 LEU A O 1
ATOM 2276 N N . ILE A 1 288 ? 2.444 -0.657 -8.971 1.00 97.50 288 ILE A N 1
ATOM 2277 C CA . ILE A 1 288 ? 1.558 -1.539 -9.738 1.00 97.50 288 ILE A CA 1
ATOM 2278 C C . ILE A 1 288 ? 0.158 -1.556 -9.115 1.00 97.50 288 ILE A C 1
ATOM 2280 O O . ILE A 1 288 ? -0.828 -1.441 -9.843 1.00 97.50 288 ILE A O 1
ATOM 2284 N N . ASP A 1 289 ? 0.075 -1.644 -7.789 1.00 96.88 289 ASP A N 1
ATOM 2285 C CA . ASP A 1 289 ? -1.193 -1.708 -7.060 1.00 96.88 289 ASP A CA 1
ATOM 2286 C C . ASP A 1 289 ? -1.963 -0.385 -7.133 1.00 96.88 289 ASP A C 1
ATOM 2288 O O . ASP A 1 289 ? -3.140 -0.380 -7.494 1.00 96.88 289 ASP A O 1
ATOM 2292 N N . ALA A 1 290 ? -1.287 0.749 -6.931 1.00 97.19 290 ALA A N 1
ATOM 2293 C CA . ALA A 1 290 ? -1.883 2.073 -7.081 1.00 97.19 290 ALA A CA 1
ATOM 2294 C C . ALA A 1 290 ? -2.342 2.336 -8.526 1.00 97.19 290 ALA A C 1
ATOM 2296 O O . ALA A 1 290 ? -3.360 2.995 -8.752 1.00 97.19 290 ALA A O 1
ATOM 2297 N N . SER A 1 291 ? -1.624 1.806 -9.525 1.00 96.00 291 SER A N 1
ATOM 2298 C CA . SER A 1 291 ? -2.044 1.903 -10.925 1.00 96.00 291 SER A CA 1
ATOM 2299 C C . SER A 1 291 ? -3.312 1.094 -11.201 1.00 96.00 291 SER A C 1
ATOM 2301 O O . SER A 1 291 ? -4.165 1.570 -11.954 1.00 96.00 291 SER A O 1
ATOM 2303 N N . ASP A 1 292 ? -3.439 -0.117 -10.648 1.00 94.81 292 ASP A N 1
ATOM 2304 C CA . ASP A 1 292 ? -4.660 -0.918 -10.793 1.00 94.81 292 ASP A CA 1
ATOM 2305 C C . ASP A 1 292 ? -5.829 -0.251 -10.058 1.00 94.81 292 ASP A C 1
ATOM 2307 O O . ASP A 1 292 ? -6.887 -0.030 -10.654 1.00 94.81 292 ASP A O 1
ATOM 2311 N N . PHE A 1 293 ? -5.599 0.203 -8.822 1.00 95.75 293 PHE A N 1
ATOM 2312 C CA . PHE A 1 293 ? -6.570 0.952 -8.029 1.00 95.75 293 PHE A CA 1
ATOM 2313 C C . PHE A 1 293 ? -7.090 2.184 -8.779 1.00 95.75 293 PHE A C 1
ATOM 2315 O O . PHE A 1 293 ? -8.298 2.346 -8.945 1.00 95.75 293 PHE A O 1
ATOM 2322 N N . GLY A 1 294 ? -6.198 3.023 -9.317 1.00 91.94 294 GLY A N 1
ATOM 2323 C CA . GLY A 1 294 ? -6.574 4.232 -10.056 1.00 91.94 294 GLY A CA 1
ATOM 2324 C C . GLY A 1 294 ? -7.350 3.961 -11.350 1.00 91.94 294 GLY A C 1
ATOM 2325 O O . GLY A 1 294 ? -8.100 4.822 -11.809 1.00 91.94 294 GLY A O 1
ATOM 2326 N N . SER A 1 295 ? -7.216 2.764 -11.932 1.00 89.31 295 SER A N 1
ATOM 2327 C CA . SER A 1 295 ? -8.022 2.350 -13.087 1.00 89.31 295 SER A CA 1
ATOM 2328 C C . SER A 1 295 ? -9.476 2.029 -12.715 1.00 89.31 295 SER A C 1
ATOM 2330 O O . SER A 1 295 ? -10.375 2.210 -13.540 1.00 89.31 295 SER A O 1
ATOM 2332 N N . ARG A 1 296 ? -9.708 1.592 -11.470 1.00 86.81 296 ARG A N 1
ATOM 2333 C CA . ARG A 1 296 ? -11.023 1.242 -10.910 1.00 86.81 296 ARG A CA 1
ATOM 2334 C C . ARG A 1 296 ? -11.710 2.432 -10.252 1.00 86.81 296 ARG A C 1
ATOM 2336 O O . ARG A 1 296 ? -12.910 2.616 -10.431 1.00 86.81 296 ARG A O 1
ATOM 2343 N N . PHE A 1 297 ? -10.931 3.258 -9.559 1.00 86.19 297 PHE A N 1
ATOM 2344 C CA . PHE A 1 297 ? -11.370 4.457 -8.850 1.00 86.19 297 PHE A CA 1
ATOM 2345 C C . PHE A 1 297 ? -10.756 5.708 -9.500 1.00 86.19 297 PHE A C 1
ATOM 2347 O O . PHE A 1 297 ? -9.890 6.361 -8.910 1.00 86.19 297 PHE A O 1
ATOM 2354 N N . PRO A 1 298 ? -11.148 6.051 -10.743 1.00 73.06 298 PRO A N 1
ATOM 2355 C CA . PRO A 1 298 ? -10.605 7.219 -11.415 1.00 73.06 298 PRO A CA 1
ATOM 2356 C C . PRO A 1 298 ? -10.994 8.481 -10.647 1.00 73.06 298 PRO A C 1
ATOM 2358 O O . PRO A 1 298 ? -12.156 8.644 -10.264 1.00 73.06 298 PRO A O 1
ATOM 2361 N N . ARG A 1 299 ? -10.030 9.397 -10.474 1.00 66.12 299 ARG A N 1
ATOM 2362 C CA . ARG A 1 299 ? -10.259 10.708 -9.849 1.00 66.12 299 ARG A CA 1
ATOM 2363 C C . ARG A 1 299 ? -11.521 11.339 -10.425 1.00 66.12 299 ARG A C 1
ATOM 2365 O O . ARG A 1 299 ? -11.625 11.522 -11.645 1.00 66.12 299 ARG A O 1
ATOM 2372 N N . ARG A 1 300 ? -12.475 11.696 -9.563 1.00 56.00 300 ARG A N 1
ATOM 2373 C CA . ARG A 1 300 ? -13.661 12.437 -10.000 1.00 56.00 300 ARG A CA 1
ATOM 2374 C C . ARG A 1 300 ? -13.163 13.744 -10.617 1.00 56.00 300 ARG A C 1
ATOM 2376 O O . ARG A 1 300 ? -12.481 14.527 -9.961 1.00 56.00 300 ARG A O 1
ATOM 2383 N N . ALA A 1 301 ? -13.454 13.967 -11.902 1.00 34.50 301 ALA A N 1
ATOM 2384 C CA . ALA A 1 301 ? -13.026 15.185 -12.586 1.00 34.50 301 ALA A CA 1
ATOM 2385 C C . ALA A 1 301 ? -13.431 16.410 -11.744 1.00 34.50 301 ALA A C 1
ATOM 2387 O O . ALA A 1 301 ? -14.575 16.446 -11.268 1.00 34.50 301 ALA A O 1
ATOM 2388 N N . PRO A 1 302 ? -12.550 17.412 -11.561 1.00 35.31 302 PRO A N 1
ATOM 2389 C CA . PRO A 1 302 ? -12.896 18.593 -10.787 1.00 35.31 302 PRO A CA 1
ATOM 2390 C C . PRO A 1 302 ? -14.185 19.171 -11.363 1.00 35.31 302 PRO A C 1
ATOM 2392 O O . PRO A 1 302 ? -14.288 19.379 -12.579 1.00 35.31 302 PRO A O 1
ATOM 2395 N N . ARG A 1 303 ? -15.197 19.382 -10.505 1.00 29.97 303 ARG A N 1
ATOM 2396 C CA . ARG A 1 303 ? -16.454 20.025 -10.905 1.00 29.97 303 ARG A CA 1
ATOM 2397 C C . ARG A 1 303 ? -16.073 21.300 -11.647 1.00 29.97 303 ARG A C 1
ATOM 2399 O O . ARG A 1 303 ? -15.605 22.256 -11.030 1.00 29.97 303 ARG A O 1
ATOM 2406 N N . ARG A 1 304 ? -16.260 21.326 -12.975 1.00 27.86 304 ARG A N 1
ATOM 2407 C CA . ARG A 1 304 ? -16.169 22.567 -13.749 1.00 27.86 304 ARG A CA 1
ATOM 2408 C C . ARG A 1 304 ? -17.052 23.561 -13.011 1.00 27.86 304 ARG A C 1
ATOM 2410 O O . ARG A 1 304 ? -18.256 23.321 -12.907 1.00 27.86 304 ARG A O 1
ATOM 2417 N N . ARG A 1 305 ? -16.468 24.644 -12.482 1.00 30.98 305 ARG A N 1
ATOM 2418 C CA . ARG A 1 305 ? -17.249 25.798 -12.026 1.00 30.98 305 ARG A CA 1
ATOM 2419 C C . ARG A 1 305 ? -18.243 26.071 -13.141 1.00 30.98 305 ARG A C 1
ATOM 2421 O O . ARG A 1 305 ? -17.825 26.298 -14.279 1.00 30.98 305 ARG A O 1
ATOM 2428 N N . ALA A 1 306 ? -19.533 25.938 -12.842 1.00 32.41 306 ALA A N 1
ATOM 2429 C CA . ALA A 1 306 ? -20.567 26.277 -13.795 1.00 32.41 306 ALA A CA 1
ATOM 2430 C C . ALA A 1 306 ? -20.246 27.696 -14.266 1.00 32.41 306 ALA A C 1
ATOM 2432 O O . ALA A 1 306 ? -20.222 28.624 -13.455 1.00 32.41 306 ALA A O 1
ATOM 2433 N N . GLN A 1 307 ? -19.914 27.852 -15.550 1.00 31.81 307 GLN A N 1
ATOM 2434 C CA . GLN A 1 307 ? -19.888 29.180 -16.139 1.00 31.81 307 GLN A CA 1
ATOM 2435 C C . GLN A 1 307 ? -21.243 29.812 -15.804 1.00 31.81 307 GLN A C 1
ATOM 2437 O O . GLN A 1 307 ? -22.266 29.127 -15.952 1.00 31.81 307 GLN A O 1
ATOM 2442 N N . PRO A 1 308 ? -21.278 31.054 -15.293 1.00 32.69 308 PRO A N 1
ATOM 2443 C CA . PRO A 1 308 ? -22.544 31.715 -15.036 1.00 32.69 308 PRO A CA 1
ATOM 2444 C C . PRO A 1 308 ? -23.363 31.638 -16.322 1.00 32.69 308 PRO A C 1
ATOM 2446 O O . PRO A 1 308 ? -22.877 32.001 -17.396 1.00 32.69 308 PRO A O 1
ATOM 2449 N N . ARG A 1 309 ? -24.575 31.073 -16.219 1.00 31.25 309 ARG A N 1
ATOM 2450 C CA . ARG A 1 309 ? -25.504 31.008 -17.349 1.00 31.25 309 ARG A CA 1
ATOM 2451 C C . ARG A 1 309 ? -25.574 32.410 -17.959 1.00 31.25 309 ARG A C 1
ATOM 2453 O O . ARG A 1 309 ? -25.787 33.359 -17.199 1.00 31.25 309 ARG A O 1
ATOM 2460 N N . PRO A 1 310 ? -25.409 32.563 -19.283 1.00 37.28 310 PRO A N 1
ATOM 2461 C CA . PRO A 1 310 ? -25.656 33.849 -19.907 1.00 37.28 310 PRO A CA 1
ATOM 2462 C C . PRO A 1 310 ? -27.085 34.283 -19.547 1.00 37.28 310 PRO A C 1
ATOM 2464 O O . PRO A 1 310 ? -27.984 33.431 -19.508 1.00 37.28 310 PRO A O 1
ATOM 2467 N N . PRO A 1 311 ? -27.304 35.567 -19.213 1.00 35.81 311 PRO A N 1
ATOM 2468 C CA . PRO A 1 311 ? -28.620 36.046 -18.830 1.00 35.81 311 PRO A CA 1
ATOM 2469 C C . PRO A 1 311 ? -29.618 35.721 -19.942 1.00 35.81 311 PRO A C 1
ATOM 2471 O O . PRO A 1 311 ? -29.358 35.957 -21.123 1.00 35.81 311 PRO A O 1
ATOM 2474 N N . LEU A 1 312 ? -30.747 35.127 -19.548 1.00 36.09 312 LEU A N 1
ATOM 2475 C CA . LEU A 1 312 ? -31.855 34.832 -20.449 1.00 36.09 312 LEU A CA 1
ATOM 2476 C C . LEU A 1 312 ? -32.248 36.122 -21.187 1.00 36.09 312 LEU A C 1
ATOM 2478 O O . LEU A 1 312 ? -32.377 37.163 -20.537 1.00 36.09 312 LEU A O 1
ATOM 2482 N N . PRO A 1 313 ? -32.457 36.086 -22.515 1.00 34.31 313 PRO A N 1
ATOM 2483 C CA . PRO A 1 313 ? -32.893 37.264 -23.242 1.00 34.31 313 PRO A CA 1
ATOM 2484 C C . PRO A 1 313 ? -34.237 37.727 -22.676 1.00 34.31 313 PRO A C 1
ATOM 2486 O O . PRO A 1 313 ? -35.207 36.964 -22.632 1.00 34.31 313 PRO A O 1
ATOM 2489 N N . CYS A 1 314 ? -34.279 38.980 -22.218 1.00 33.81 314 CYS A N 1
ATOM 2490 C CA . CYS A 1 314 ? -35.501 39.645 -21.794 1.00 33.81 314 CYS A CA 1
ATOM 2491 C C . CYS A 1 314 ? -36.564 39.475 -22.884 1.00 33.81 314 CYS A C 1
ATOM 2493 O O . CYS A 1 314 ? -36.366 39.885 -24.028 1.00 33.81 314 CYS A O 1
ATOM 2495 N N . ARG A 1 315 ? -37.702 38.874 -22.521 1.00 34.00 315 ARG A N 1
ATOM 2496 C CA . ARG A 1 315 ? -38.914 38.881 -23.343 1.00 34.00 315 ARG A CA 1
ATOM 2497 C C . ARG A 1 315 ? -39.302 40.338 -23.594 1.00 34.00 315 ARG A C 1
ATOM 2499 O O . ARG A 1 315 ? -39.884 40.979 -22.724 1.00 34.00 315 ARG A O 1
ATOM 2506 N N . ALA A 1 316 ? -38.972 40.854 -24.773 1.00 36.50 316 ALA A N 1
ATOM 2507 C CA . ALA A 1 316 ? -39.525 42.104 -25.255 1.00 36.50 316 ALA A CA 1
ATOM 2508 C C . ALA A 1 316 ? -41.016 41.882 -25.533 1.00 36.50 316 ALA A C 1
ATOM 2510 O O . ALA A 1 316 ? -41.408 41.093 -26.394 1.00 36.50 316 ALA A O 1
ATOM 2511 N N . THR A 1 317 ? -41.834 42.547 -24.729 1.00 38.03 317 THR A N 1
ATOM 2512 C CA . THR A 1 317 ? -43.280 42.662 -24.860 1.00 38.03 317 THR A CA 1
ATOM 2513 C C . THR A 1 317 ? -43.643 43.109 -26.274 1.00 38.03 317 THR A C 1
ATOM 2515 O O . THR A 1 317 ? -43.111 44.096 -26.779 1.00 38.03 317 THR A O 1
ATOM 2518 N N . ALA A 1 318 ? -44.557 42.377 -26.911 1.00 38.69 318 ALA A N 1
ATOM 2519 C CA . ALA A 1 318 ? -45.120 42.732 -28.203 1.00 38.69 318 ALA A CA 1
ATOM 2520 C C . ALA A 1 318 ? -45.794 44.114 -28.133 1.00 38.69 318 ALA A C 1
ATOM 2522 O O . ALA A 1 318 ? -46.756 44.301 -27.388 1.00 38.69 318 ALA A O 1
ATOM 2523 N N . LEU A 1 319 ? -45.306 45.060 -28.934 1.00 37.66 319 LEU A N 1
ATOM 2524 C CA . LEU A 1 319 ? -45.998 46.304 -29.254 1.00 37.66 319 LEU A CA 1
ATOM 2525 C C . LEU A 1 319 ? -46.360 46.295 -30.743 1.00 37.66 319 LEU A C 1
ATOM 2527 O O . LEU A 1 319 ? -45.562 45.951 -31.611 1.00 37.66 319 LEU A O 1
ATOM 2531 N N . LEU A 1 320 ? -47.632 46.592 -30.979 1.00 34.88 320 LEU A N 1
ATOM 2532 C CA . LEU A 1 320 ? -48.382 46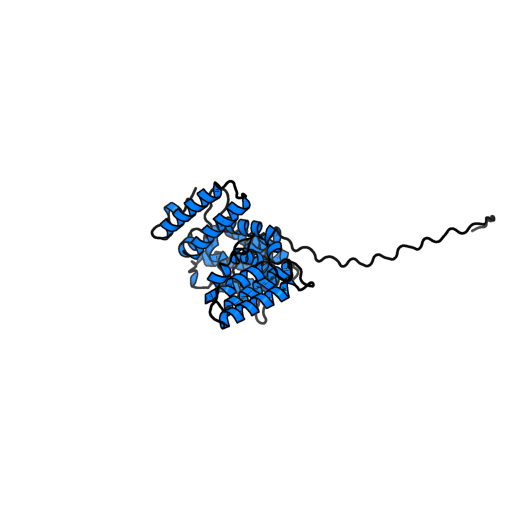.474 -32.222 1.00 34.88 320 LEU A CA 1
ATOM 2533 C C . LEU A 1 320 ? -47.865 47.397 -33.347 1.00 34.88 320 LEU A C 1
ATOM 2535 O O . LEU A 1 320 ? -47.601 48.565 -33.102 1.00 34.88 320 LEU A O 1
ATOM 2539 N N . LEU A 1 321 ? -47.790 46.828 -34.563 1.00 36.53 321 LEU A N 1
ATOM 2540 C CA . LEU A 1 321 ? -48.185 47.337 -35.902 1.00 36.53 321 LEU A CA 1
ATOM 2541 C C . LEU A 1 321 ? -48.228 48.868 -36.156 1.00 36.53 321 LEU A C 1
ATOM 2543 O O . LEU A 1 321 ? -48.823 49.604 -35.375 1.00 36.53 321 LEU A O 1
ATOM 2547 N N . PRO A 1 322 ? -47.800 49.343 -37.353 1.00 38.62 322 PRO A N 1
ATOM 2548 C CA . PRO A 1 322 ? -48.675 49.210 -38.530 1.00 38.62 322 PRO A CA 1
ATOM 2549 C C . PRO A 1 322 ? -48.011 48.911 -39.889 1.00 38.62 322 PRO A C 1
ATOM 2551 O O . PRO A 1 322 ? -46.836 49.153 -40.141 1.00 38.62 322 PRO A O 1
ATOM 2554 N N . ARG A 1 323 ? -48.860 48.385 -40.783 1.00 42.47 323 ARG A N 1
ATOM 2555 C CA . ARG A 1 323 ? -48.665 48.171 -42.226 1.00 42.47 323 ARG A CA 1
ATOM 2556 C C . ARG A 1 323 ? -48.554 49.494 -43.003 1.00 42.47 323 ARG A C 1
ATOM 2558 O O . ARG A 1 323 ? -49.444 50.324 -42.861 1.00 42.47 323 ARG A O 1
ATOM 2565 N N . SER A 1 324 ? -47.627 49.570 -43.962 1.00 39.53 324 SER A N 1
ATOM 2566 C CA . SER A 1 324 ? -47.776 50.244 -45.276 1.00 39.53 324 SER A CA 1
ATOM 2567 C C . SER A 1 324 ? -46.535 49.925 -46.144 1.00 39.53 324 SER A C 1
ATOM 2569 O O . SER A 1 324 ? -45.405 50.024 -45.693 1.00 39.53 324 SER A O 1
ATOM 2571 N N . SER A 1 325 ? -46.686 49.152 -47.225 1.00 39.44 325 SER A N 1
ATOM 2572 C CA . SER A 1 325 ? -46.831 49.567 -48.638 1.00 39.44 325 SER A CA 1
ATOM 2573 C C . SER A 1 325 ? -45.512 49.742 -49.425 1.00 39.44 325 SER A C 1
ATOM 2575 O O . SER A 1 325 ? -44.806 50.723 -49.254 1.00 39.44 325 SER A O 1
ATOM 2577 N N . ARG A 1 326 ? -45.278 48.782 -50.338 1.00 40.91 326 ARG A N 1
ATOM 2578 C CA . ARG A 1 326 ? -44.730 48.862 -51.719 1.00 40.91 326 ARG A CA 1
ATOM 2579 C C . ARG A 1 326 ? -43.730 49.976 -52.100 1.00 40.91 326 ARG A C 1
ATOM 2581 O O . ARG A 1 326 ? -44.096 51.140 -52.140 1.00 40.91 326 ARG A O 1
ATOM 2588 N N . SER A 1 327 ? -42.595 49.573 -52.681 1.00 38.75 327 SER A N 1
ATOM 2589 C CA . SER A 1 327 ? -42.203 49.723 -54.114 1.00 38.75 327 SER A CA 1
ATOM 2590 C C . SER A 1 327 ? -40.684 49.465 -54.233 1.00 38.75 327 SER A C 1
ATOM 2592 O O . SER A 1 327 ? -39.931 49.863 -53.358 1.00 38.75 327 SER A O 1
ATOM 2594 N N . SER A 1 328 ? -40.233 48.498 -55.040 1.00 38.59 328 SER A N 1
ATOM 2595 C CA . SER A 1 328 ? -39.846 48.610 -56.462 1.00 38.59 328 SER A CA 1
ATOM 2596 C C . SER A 1 328 ? -38.740 49.637 -56.730 1.00 38.59 328 SER A C 1
ATOM 2598 O O . SER A 1 328 ? -39.017 50.823 -56.660 1.00 38.59 328 SER A O 1
ATOM 2600 N N . THR A 1 329 ? -37.530 49.143 -57.034 1.00 40.38 329 THR A N 1
ATOM 2601 C CA . THR A 1 329 ? -36.690 49.374 -58.245 1.00 40.38 329 THR A CA 1
ATOM 2602 C C . THR A 1 329 ? -35.284 48.816 -57.951 1.00 40.38 329 THR A C 1
ATOM 2604 O O . THR A 1 329 ? -34.773 49.047 -56.863 1.00 40.38 329 THR A O 1
ATOM 2607 N N . ALA A 1 330 ? -34.785 47.852 -58.740 1.00 43.28 330 ALA A N 1
ATOM 2608 C CA . ALA A 1 330 ? -33.757 48.028 -59.791 1.00 43.28 330 ALA A CA 1
ATOM 2609 C C . ALA A 1 330 ? -32.458 48.664 -59.242 1.00 43.28 330 ALA A C 1
ATOM 2611 O O . ALA A 1 330 ? -32.512 49.747 -58.678 1.00 43.28 330 ALA A O 1
ATOM 2612 N N . THR A 1 331 ? -31.266 48.078 -59.351 1.00 42.41 331 THR A N 1
ATOM 2613 C CA . THR A 1 331 ? -30.707 47.096 -60.300 1.00 42.41 331 THR A CA 1
ATOM 2614 C C . THR A 1 331 ? -29.530 46.401 -59.627 1.00 42.41 331 THR A C 1
ATOM 2616 O O . THR A 1 331 ? -28.933 47.050 -58.737 1.00 42.41 331 THR A O 1
#

Radius of gyration: 27.19 Å; chains: 1; bounding box: 73×79×91 Å

Organism: Steinernema carpocapsae (NCBI:txid34508)